Protein AF-A0A815VVC2-F1 (afdb_monomer_lite)

Foldseek 3Di:
DDDAPRFDLDDDDLVCQQVVVVVVPQDDDPPDDSVVSSVVVRVVCNVPVVSVVVSRVCRCVVCVVVVVVVVVVVVCVVPDPPPPPPPPVPVPPPDDPVVVCVVVVVVVVVVCVVCVVLVVVLVVQLVVQLVVLCVVLPPQDLAQPPSLLSLLVSLLSNLVSVVVSVLVVVQVVCVVVVPPDDPVVRVVVSVVVVVLLVVLSCLLCNVDPLVPDDPVCSVSNVVRPSNVSSVVSSCVVQVPGFHQHPPDPDDRPDGSVVVVVVVSVVD

Organism: NCBI:txid392033

Sequence (267 aa):
MFMCKGRCVYHGSAKDVVPYFAEHGYQWEPYENPADYALDVLIDVSRKPETLTRLSNIYSTTHADVLPLFYRQDSSIGSENIECERRKYKVKATCSIGTEIFYLSQRTLRNAMRNPALALSQTLVSIILGLLVGLLFYDLKKTTEPGVQNRLGAIFFIVISQIFSNLTALEPLIKERVLFIHEHTSAVALIIVILVLVVMMMFSGFLIDLPSVFVWLSWIQWISAFRYASNVLTINEFQDLTFCWPNQTNFCPMSAYIQLIRSKKTK

Radius of gyration: 35.52 Å; chains: 1; bounding box: 77×49×96 Å

Secondary structure (DSSP, 8-state):
-EEETTEEEE-S-GGGHHHHHHHTTPPPPTTS-HHHHHHHHHHHHHH-HHHHHHHHHHHHHHTTTTHHHHHHHHHHTTTS----------------HHHHHHHHHHHHHHHHHH-THHHHHHHHHHHHHHHHHHHHT-S---BHHHHHHHHHHHHHHHHHHHHHHHHTTHHHHHHHH-TTS-THHHHHHHHHHHHHHHHHHHTTSSSS-GGGS-TTTGGGGGT-HHHHHHHHHHHHHHTT-B-B-TT-SS---SBHHHHHHHHTT--

Structure (mmCIF, N/CA/C/O backbone):
data_AF-A0A815VVC2-F1
#
_entry.id   AF-A0A815VVC2-F1
#
loop_
_atom_site.group_PDB
_atom_site.id
_atom_site.type_symbol
_atom_site.label_atom_id
_atom_site.label_alt_id
_atom_site.label_comp_id
_atom_site.label_asym_id
_atom_site.label_entity_id
_atom_site.label_seq_id
_atom_site.pdbx_PDB_ins_code
_atom_site.Cartn_x
_atom_site.Cartn_y
_atom_site.Cartn_z
_atom_site.occupancy
_atom_site.B_iso_or_equiv
_atom_site.auth_seq_id
_atom_site.auth_comp_id
_atom_site.auth_asym_id
_atom_site.auth_atom_id
_atom_site.pdbx_PDB_model_num
ATOM 1 N N . MET A 1 1 ? -27.379 -5.389 35.688 1.00 86.81 1 MET A N 1
ATOM 2 C CA . MET A 1 1 ? -28.370 -4.577 34.946 1.00 86.81 1 MET A CA 1
ATOM 3 C C . MET A 1 1 ? -28.686 -5.291 33.647 1.00 86.81 1 MET A C 1
ATOM 5 O O . MET A 1 1 ? -27.752 -5.671 32.955 1.00 86.81 1 MET A O 1
ATOM 9 N N . PHE A 1 2 ? -29.966 -5.465 33.333 1.00 90.25 2 PHE A N 1
ATOM 10 C CA . PHE A 1 2 ? -30.451 -6.136 32.132 1.00 90.25 2 PHE A CA 1
ATOM 11 C C . PHE A 1 2 ? -31.289 -5.171 31.287 1.00 90.25 2 PHE A C 1
ATOM 13 O O . PHE A 1 2 ? -32.198 -4.508 31.796 1.00 90.25 2 PHE A O 1
ATOM 20 N N . MET A 1 3 ? -30.969 -5.084 29.995 1.00 89.81 3 MET A N 1
ATOM 21 C CA . MET A 1 3 ? -31.617 -4.184 29.040 1.00 89.81 3 MET A CA 1
ATOM 22 C C . MET A 1 3 ? -32.101 -4.946 27.810 1.00 89.81 3 MET A C 1
ATOM 24 O O . MET A 1 3 ? -31.446 -5.878 27.354 1.00 89.81 3 MET A O 1
ATOM 28 N N . CYS A 1 4 ? -33.216 -4.501 27.236 1.00 89.38 4 CYS A N 1
ATOM 29 C CA . CYS A 1 4 ? -33.754 -5.032 25.990 1.00 89.38 4 CYS A CA 1
ATOM 30 C C . CYS A 1 4 ? -34.290 -3.886 25.120 1.00 89.38 4 CYS A C 1
ATOM 32 O O . CYS A 1 4 ? -35.030 -3.028 25.602 1.00 89.38 4 CYS A O 1
ATOM 34 N N . LYS A 1 5 ? -33.866 -3.830 23.846 1.00 89.00 5 LYS A N 1
ATOM 35 C CA . LYS A 1 5 ? -34.205 -2.763 22.874 1.00 89.00 5 LYS A CA 1
ATOM 36 C C . LYS A 1 5 ? -34.076 -1.335 23.442 1.00 89.00 5 LYS A C 1
ATOM 38 O O . LYS A 1 5 ? -34.926 -0.480 23.213 1.00 89.00 5 LYS A O 1
ATOM 43 N N . GLY A 1 6 ? -33.016 -1.088 24.215 1.00 86.56 6 GLY A N 1
ATOM 44 C CA . GLY A 1 6 ? -32.736 0.221 24.818 1.00 86.56 6 GLY A CA 1
ATOM 45 C C . GLY A 1 6 ? -33.568 0.568 26.058 1.00 86.56 6 GLY A C 1
ATOM 46 O O . GLY A 1 6 ? -33.437 1.674 26.572 1.00 86.56 6 GLY A O 1
ATOM 47 N N . ARG A 1 7 ? -34.402 -0.348 26.568 1.00 86.88 7 ARG A N 1
ATOM 48 C CA . ARG A 1 7 ? -35.145 -0.175 27.825 1.00 86.88 7 ARG A CA 1
ATOM 49 C C . ARG A 1 7 ? -34.542 -1.033 28.931 1.00 86.88 7 ARG A C 1
ATOM 51 O O . ARG A 1 7 ? -34.171 -2.182 28.693 1.00 86.88 7 ARG A O 1
ATOM 58 N N . CYS A 1 8 ? -34.459 -0.482 30.141 1.00 87.00 8 CYS A N 1
ATOM 59 C CA . CYS A 1 8 ? -34.076 -1.241 31.328 1.00 87.00 8 CYS A CA 1
ATOM 60 C C . CYS A 1 8 ? -35.231 -2.162 31.740 1.00 87.00 8 CYS A C 1
ATOM 62 O O . CYS A 1 8 ? -36.359 -1.698 31.900 1.00 87.00 8 CYS A O 1
ATOM 64 N N . VAL A 1 9 ? -34.946 -3.456 31.881 1.00 90.44 9 VAL A N 1
ATOM 65 C CA . VAL A 1 9 ? -35.921 -4.472 32.314 1.00 90.44 9 VAL A CA 1
ATOM 66 C C . VAL A 1 9 ? -35.698 -4.845 33.780 1.00 90.44 9 VAL A C 1
ATOM 68 O O . VAL A 1 9 ? -36.657 -5.153 34.482 1.00 90.44 9 VAL A O 1
ATOM 71 N N . TYR A 1 10 ? -34.442 -4.799 34.238 1.00 89.12 10 TYR A N 1
ATOM 72 C CA . TYR A 1 10 ? -34.071 -5.039 35.629 1.00 89.12 10 TYR A CA 1
ATOM 73 C C . TYR A 1 10 ? -32.736 -4.365 35.987 1.00 89.12 10 TYR A C 1
ATOM 75 O O . TYR A 1 10 ? -31.743 -4.466 35.256 1.00 89.12 10 TYR A O 1
ATOM 83 N N . HIS A 1 11 ? -32.670 -3.734 37.155 1.00 87.19 11 HIS A N 1
ATOM 84 C CA . HIS A 1 11 ? -31.450 -3.189 37.746 1.00 87.19 11 HIS A CA 1
ATOM 85 C C . HIS A 1 11 ? -31.456 -3.435 39.266 1.00 87.19 11 HIS A C 1
ATOM 87 O O . HIS A 1 11 ? -32.408 -3.114 39.965 1.00 87.19 11 HIS A O 1
ATOM 93 N N . GLY A 1 12 ? -30.413 -4.057 39.802 1.00 84.94 12 GLY A N 1
ATOM 94 C CA . GLY A 1 12 ? -30.408 -4.443 41.209 1.00 84.94 12 GLY A CA 1
ATOM 95 C C . GLY A 1 12 ? -29.396 -5.534 41.515 1.00 84.94 12 GLY A C 1
ATOM 96 O O . GLY A 1 12 ? -28.517 -5.834 40.700 1.00 84.94 12 GLY A O 1
ATOM 97 N N . SER A 1 13 ? -29.532 -6.108 42.708 1.00 87.38 13 SER A N 1
ATOM 98 C CA . SER A 1 13 ? -28.699 -7.199 43.209 1.00 87.38 13 SER A CA 1
ATOM 99 C C . SER A 1 13 ? -28.840 -8.454 42.348 1.00 87.38 13 SER A C 1
ATOM 101 O O . SER A 1 13 ? -29.937 -8.867 41.993 1.00 87.38 13 SER A O 1
ATOM 103 N N . ALA A 1 14 ? -27.726 -9.133 42.071 1.00 87.31 14 ALA A N 1
ATOM 104 C CA . ALA A 1 14 ? -27.742 -10.372 41.293 1.00 87.31 14 ALA A CA 1
ATOM 105 C C . ALA A 1 14 ? -28.594 -11.489 41.932 1.00 87.31 14 ALA A C 1
ATOM 107 O O . ALA A 1 14 ? -29.080 -12.364 41.222 1.00 87.31 14 ALA A O 1
ATOM 108 N N . LYS A 1 15 ? -28.796 -11.453 43.257 1.00 89.50 15 LYS A N 1
ATOM 109 C CA . LYS A 1 15 ? -29.577 -12.461 43.992 1.00 89.50 15 LYS A CA 1
ATOM 110 C C . LYS A 1 15 ? -31.079 -12.379 43.709 1.00 89.50 15 LYS A C 1
ATOM 112 O O . LYS A 1 15 ? -31.752 -13.402 43.746 1.00 89.50 15 LYS A O 1
ATOM 117 N N . ASP A 1 16 ? -31.578 -11.188 43.382 1.00 90.62 16 ASP A N 1
ATOM 118 C CA . ASP A 1 16 ? -33.018 -10.936 43.251 1.00 90.62 16 ASP A CA 1
ATOM 119 C C . ASP A 1 16 ? -33.502 -11.057 41.797 1.00 90.62 16 ASP A C 1
ATOM 121 O O . ASP A 1 16 ? -34.694 -10.950 41.527 1.00 90.62 16 ASP A O 1
ATOM 125 N N . VAL A 1 17 ? -32.592 -11.332 40.855 1.00 90.94 17 VAL A N 1
ATOM 126 C CA . VAL A 1 17 ? -32.889 -11.485 39.421 1.00 90.94 17 VAL A CA 1
ATOM 127 C C . VAL A 1 17 ? -33.862 -12.639 39.169 1.00 90.94 17 VAL A C 1
ATOM 129 O O . VAL A 1 17 ? -34.874 -12.462 38.494 1.00 90.94 17 VAL A O 1
ATOM 132 N N . VAL A 1 18 ? -33.561 -13.821 39.714 1.00 92.00 18 VAL A N 1
ATOM 133 C CA . VAL A 1 18 ? -34.379 -15.027 39.519 1.00 92.00 18 VAL A CA 1
ATOM 134 C C . VAL A 1 18 ? -35.765 -14.871 40.161 1.00 92.00 18 VAL A C 1
ATOM 136 O O . VAL A 1 18 ? -36.749 -15.057 39.444 1.00 92.00 18 VAL A O 1
ATOM 139 N N . PRO A 1 19 ? -35.885 -14.457 41.444 1.00 92.56 19 PRO A N 1
ATOM 140 C CA . PRO A 1 19 ? -37.182 -14.167 42.058 1.00 92.56 19 PRO A CA 1
ATOM 141 C C . PRO A 1 19 ? -38.011 -13.141 41.280 1.00 92.56 19 PRO A C 1
ATOM 143 O O . PRO A 1 19 ? -39.207 -13.341 41.089 1.00 92.56 19 PRO A O 1
ATOM 146 N N . TYR A 1 20 ? -37.378 -12.074 40.786 1.00 91.69 20 TYR A N 1
ATOM 147 C CA . TYR A 1 20 ? -38.061 -11.024 40.035 1.00 91.69 20 TYR A CA 1
ATOM 148 C C . TYR A 1 20 ? -38.701 -11.556 38.748 1.00 91.69 20 TYR A C 1
ATOM 150 O O . TYR A 1 20 ? -39.878 -11.307 38.490 1.00 91.69 20 TYR A O 1
ATOM 158 N N . PHE A 1 21 ? -37.961 -12.315 37.936 1.00 92.12 21 PHE A N 1
ATOM 159 C CA . PHE A 1 21 ? -38.527 -12.887 36.712 1.00 92.12 21 PHE A CA 1
ATOM 160 C C . PHE A 1 21 ? -39.552 -13.991 37.007 1.00 92.12 21 PHE A C 1
ATOM 162 O O . PHE A 1 21 ? -40.549 -14.090 36.289 1.00 92.12 21 PHE A O 1
ATOM 169 N N . ALA A 1 22 ? -39.370 -14.744 38.097 1.00 90.75 22 ALA A N 1
ATOM 170 C CA . ALA A 1 22 ? -40.348 -15.724 38.565 1.00 90.75 22 ALA A CA 1
ATOM 171 C C . ALA A 1 22 ? -41.703 -15.092 38.922 1.00 90.75 22 ALA A C 1
ATOM 173 O O . ALA A 1 22 ? -42.747 -15.591 38.502 1.00 90.75 22 ALA A O 1
ATOM 174 N N . GLU A 1 23 ? -41.698 -13.946 39.606 1.00 90.31 23 GLU A N 1
ATOM 175 C CA . GLU A 1 23 ? -42.913 -13.183 39.929 1.00 90.31 23 GLU A CA 1
ATOM 176 C C . GLU A 1 23 ? -43.654 -12.691 38.672 1.00 90.31 23 GLU A C 1
ATOM 178 O O . GLU A 1 23 ? -44.882 -12.612 38.644 1.00 90.31 23 GLU A O 1
ATOM 183 N N . HIS A 1 24 ? -42.916 -12.417 37.595 1.00 89.88 24 HIS A N 1
ATOM 184 C CA . HIS A 1 24 ? -43.468 -11.920 36.335 1.00 89.88 24 HIS A CA 1
ATOM 185 C C . HIS A 1 24 ? -43.824 -13.032 35.333 1.00 89.88 24 HIS A C 1
ATOM 187 O O .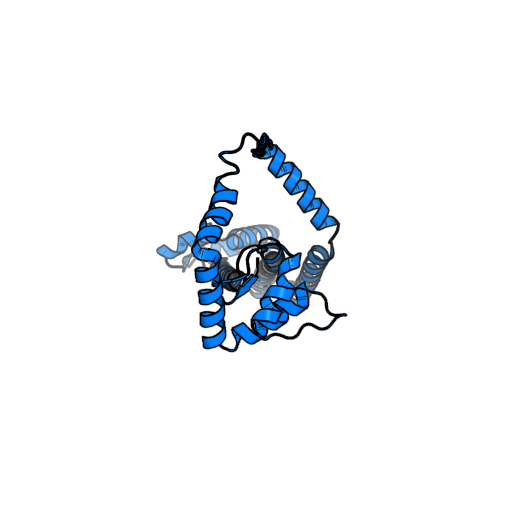 HIS A 1 24 ? -44.119 -12.735 34.171 1.00 89.88 24 HIS A O 1
ATOM 193 N N . GLY A 1 25 ? -43.859 -14.291 35.786 1.00 88.69 25 GLY A N 1
ATOM 194 C CA . GLY A 1 25 ? -44.400 -15.425 35.033 1.00 88.69 25 GLY A CA 1
ATOM 195 C C . GLY A 1 25 ? -43.380 -16.236 34.233 1.00 88.69 25 GLY A C 1
ATOM 196 O O . GLY A 1 25 ? -43.790 -16.996 33.357 1.00 88.69 25 GLY A O 1
ATOM 197 N N . TYR A 1 26 ? -42.084 -16.095 34.516 1.00 90.75 26 TYR A N 1
ATOM 198 C CA . TYR A 1 26 ? -41.029 -16.900 33.894 1.00 90.75 26 TYR A CA 1
ATOM 199 C C . TYR A 1 26 ? -40.575 -18.010 34.846 1.00 90.75 26 TYR A C 1
ATOM 201 O O . TYR A 1 26 ? -40.353 -17.770 36.027 1.00 90.75 26 TYR A O 1
ATOM 209 N N . GLN A 1 27 ? -40.488 -19.247 34.364 1.00 89.38 27 GLN A N 1
ATOM 210 C CA . GLN A 1 27 ? -40.106 -20.384 35.204 1.00 89.38 27 GLN A CA 1
ATOM 211 C C . GLN A 1 27 ? -38.595 -20.579 35.169 1.00 89.38 27 GLN A C 1
ATOM 213 O O . GLN A 1 27 ? -38.023 -20.642 34.089 1.00 89.38 27 GLN A O 1
ATOM 218 N N . TRP A 1 28 ? -37.980 -20.699 36.346 1.00 88.62 28 TRP A N 1
ATOM 219 C CA . TRP A 1 28 ? -36.551 -20.966 36.486 1.00 88.62 28 TRP A CA 1
ATOM 220 C C . TRP A 1 28 ? -36.298 -22.436 36.820 1.00 88.62 28 TRP A C 1
ATOM 222 O O . TRP A 1 28 ? -36.947 -22.993 37.713 1.00 88.62 28 TRP A O 1
ATOM 232 N N . GLU A 1 29 ? -35.329 -23.047 36.141 1.00 89.06 29 GLU A N 1
ATOM 233 C CA . GLU A 1 29 ? -34.909 -24.419 36.409 1.00 89.06 29 GLU A CA 1
ATOM 234 C C . GLU A 1 29 ? -33.748 -24.478 37.427 1.00 89.06 29 GLU A C 1
ATOM 236 O O . GLU A 1 29 ? -32.774 -23.736 37.294 1.00 89.06 29 GLU A O 1
ATOM 241 N N . PRO A 1 30 ? -33.765 -25.395 38.421 1.00 84.44 30 PRO A N 1
ATOM 242 C CA . PRO A 1 30 ? -32.783 -25.411 39.518 1.00 84.44 30 PRO A CA 1
ATOM 243 C C . PRO A 1 30 ? -31.309 -25.577 39.114 1.00 84.44 30 PRO A C 1
ATOM 245 O O . PRO A 1 30 ? -30.421 -25.291 39.918 1.00 84.44 30 PRO A O 1
ATOM 248 N N . TYR A 1 31 ? -31.041 -26.078 37.905 1.00 89.19 31 TYR A N 1
ATOM 249 C CA . TYR A 1 31 ? -29.693 -26.351 37.392 1.00 89.19 31 TYR A CA 1
ATOM 250 C C . TYR A 1 31 ? -29.254 -25.372 36.295 1.00 89.19 31 TYR A C 1
ATOM 252 O O . TYR A 1 31 ? -28.167 -25.521 35.737 1.00 89.19 31 TYR A O 1
ATOM 260 N N . GLU A 1 32 ? -30.081 -24.375 35.987 1.00 91.81 32 GLU A N 1
ATOM 261 C CA . GLU A 1 32 ? -29.797 -23.369 34.974 1.00 91.81 32 GLU A CA 1
ATOM 262 C C . GLU A 1 32 ? -28.996 -22.202 35.564 1.00 91.81 32 GLU A C 1
ATOM 264 O O . GLU A 1 32 ? -29.213 -21.768 36.701 1.00 91.81 32 GLU A O 1
ATOM 269 N N . ASN A 1 33 ? -28.060 -21.663 34.783 1.00 92.81 33 ASN A N 1
ATOM 270 C CA . ASN A 1 33 ? -27.298 -20.485 35.176 1.00 92.81 33 ASN A CA 1
ATOM 271 C C . ASN A 1 33 ? -28.226 -19.249 35.245 1.00 92.81 33 ASN A C 1
ATOM 273 O O . ASN A 1 33 ? -28.791 -18.875 34.219 1.00 92.81 33 ASN A O 1
ATOM 277 N N . PRO A 1 34 ? -28.324 -18.540 36.390 1.00 90.94 34 PRO A N 1
ATOM 278 C CA . PRO A 1 34 ? -29.197 -17.371 36.551 1.00 90.94 34 PRO A CA 1
ATOM 279 C C . PRO A 1 34 ? -29.004 -16.260 35.511 1.00 90.94 34 PRO A C 1
ATOM 281 O O . PRO A 1 34 ? -29.946 -15.535 35.195 1.00 90.94 34 PRO A O 1
ATOM 284 N N . ALA A 1 35 ? -27.776 -16.087 35.010 1.00 90.50 35 ALA A N 1
ATOM 285 C CA . ALA A 1 35 ? -27.484 -15.083 33.990 1.00 90.50 35 ALA A CA 1
ATOM 286 C C . ALA A 1 35 ? -27.986 -15.502 32.602 1.00 90.50 35 ALA A C 1
ATOM 288 O O . ALA A 1 35 ? -28.419 -14.639 31.842 1.00 90.50 35 ALA A O 1
ATOM 289 N N . ASP A 1 36 ? -27.931 -16.799 32.300 1.00 92.81 36 ASP A N 1
ATOM 290 C CA . ASP A 1 36 ? -28.387 -17.373 31.031 1.00 92.81 36 ASP A CA 1
ATOM 291 C C . ASP A 1 36 ? -29.919 -17.386 30.989 1.00 92.81 36 ASP A C 1
ATOM 293 O O . ASP A 1 36 ? -30.509 -16.791 30.094 1.00 92.81 36 ASP A O 1
ATOM 297 N N . TYR A 1 37 ? -30.548 -17.843 32.078 1.00 93.38 37 TYR A N 1
ATOM 298 C CA . TYR A 1 37 ? -31.988 -17.725 32.316 1.00 93.38 37 TYR A CA 1
ATOM 299 C C . TYR A 1 37 ? -32.506 -16.296 32.075 1.00 93.38 37 TYR A C 1
ATOM 301 O O . TYR A 1 37 ? -33.473 -16.065 31.348 1.00 93.38 37 TYR A O 1
ATOM 309 N N . ALA A 1 38 ? -31.837 -15.291 32.654 1.00 92.25 38 ALA A N 1
ATOM 310 C CA . ALA A 1 38 ? -32.220 -13.896 32.459 1.00 92.25 38 ALA A CA 1
ATOM 311 C C . ALA A 1 38 ? -32.057 -13.435 30.998 1.00 92.25 38 ALA A C 1
ATOM 313 O O . ALA A 1 38 ? -32.855 -12.625 30.527 1.00 92.25 38 ALA A O 1
ATOM 314 N N . LEU A 1 39 ? -31.045 -13.923 30.273 1.00 92.25 39 LEU A N 1
ATOM 315 C CA . LEU A 1 39 ? -30.857 -13.624 28.851 1.00 92.25 39 LEU A CA 1
ATOM 316 C C . LEU A 1 39 ? -31.932 -14.283 27.984 1.00 92.25 39 LEU A C 1
ATOM 318 O O . LEU A 1 39 ? -32.465 -13.610 27.101 1.00 92.25 39 LEU A O 1
ATOM 322 N N . ASP A 1 40 ? -32.314 -15.521 28.276 1.00 91.88 40 ASP A N 1
ATOM 323 C CA . ASP A 1 40 ? -33.380 -16.234 27.570 1.00 91.88 40 ASP A CA 1
ATOM 324 C C . ASP A 1 40 ? -34.733 -15.541 27.744 1.00 91.88 40 ASP A C 1
ATOM 326 O O . ASP A 1 40 ? 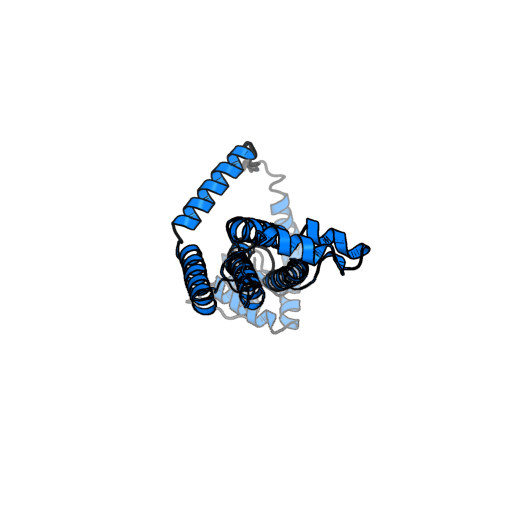-35.430 -15.260 26.761 1.00 91.88 40 ASP A O 1
ATOM 330 N N . VAL A 1 41 ? -35.044 -15.102 28.968 1.00 91.81 41 VAL A N 1
ATOM 331 C CA . VAL A 1 41 ? -36.212 -14.250 29.228 1.00 91.81 41 VAL A CA 1
ATOM 332 C C . VAL A 1 41 ? -36.148 -12.962 28.397 1.00 91.81 41 VAL A C 1
ATOM 334 O O . VAL A 1 41 ? -37.144 -12.561 27.793 1.00 91.81 41 VAL A O 1
ATOM 337 N N . LEU A 1 42 ? -34.991 -12.297 28.304 1.00 92.25 42 LEU A N 1
ATOM 338 C CA . LEU A 1 42 ? -34.853 -11.064 27.514 1.00 92.25 42 LEU A CA 1
ATOM 339 C C . LEU A 1 42 ? -34.990 -11.302 26.007 1.00 92.25 42 LEU A C 1
ATOM 341 O O . LEU A 1 42 ? -35.510 -10.423 25.311 1.00 92.25 42 LEU A O 1
ATOM 345 N N . ILE A 1 43 ? -34.550 -12.454 25.498 1.00 91.25 43 ILE A N 1
ATOM 346 C CA . ILE A 1 43 ? -34.725 -12.859 24.099 1.00 91.25 43 ILE A CA 1
ATOM 347 C C . ILE A 1 43 ? -36.216 -13.039 23.796 1.00 91.25 43 ILE A C 1
ATOM 349 O O . ILE A 1 43 ? -36.714 -12.483 22.809 1.00 91.25 43 ILE A O 1
ATOM 353 N N . ASP A 1 44 ? -36.950 -13.726 24.669 1.00 89.75 44 ASP A N 1
ATOM 354 C CA . ASP A 1 44 ? -38.392 -13.928 24.522 1.00 89.75 44 ASP A CA 1
ATOM 355 C C . ASP A 1 44 ? -39.184 -12.620 24.638 1.00 89.75 44 ASP A C 1
ATOM 357 O O . ASP A 1 44 ? -40.065 -12.334 23.818 1.00 89.75 44 ASP A O 1
ATOM 361 N N . VAL A 1 45 ? -38.814 -11.764 25.592 1.00 89.62 45 VAL A N 1
ATOM 362 C CA . VAL A 1 45 ? -39.386 -10.422 25.761 1.00 89.62 45 VAL A CA 1
ATOM 363 C C . VAL A 1 45 ? -39.069 -9.526 24.557 1.00 89.62 45 VAL A C 1
ATOM 365 O O . VAL A 1 45 ? -39.915 -8.739 24.132 1.00 89.62 45 VAL A O 1
ATOM 368 N N . SER A 1 46 ? -37.890 -9.660 23.941 1.00 90.62 46 SER A N 1
ATOM 369 C CA . SER A 1 46 ? -37.511 -8.894 22.743 1.00 90.62 46 SER A CA 1
ATOM 370 C C . SER A 1 46 ? -38.426 -9.189 21.551 1.00 90.62 46 SER A C 1
ATOM 372 O O . SER A 1 46 ? -38.737 -8.282 20.764 1.00 90.62 46 SER A O 1
ATOM 374 N N . ARG A 1 47 ? -38.900 -10.436 21.423 1.00 90.88 47 ARG A N 1
ATOM 375 C CA . ARG A 1 47 ? -39.823 -10.866 20.360 1.00 90.88 47 ARG A CA 1
ATOM 376 C C . ARG A 1 47 ? -41.237 -10.298 20.540 1.00 90.88 47 ARG A C 1
ATOM 378 O O . ARG A 1 47 ? -41.927 -10.100 19.544 1.00 90.88 47 ARG A O 1
ATOM 385 N N . LYS A 1 48 ? -41.654 -9.990 21.776 1.00 91.06 48 LYS A N 1
ATOM 386 C CA . LYS A 1 48 ? -43.010 -9.522 22.124 1.00 91.06 48 LYS A CA 1
ATOM 387 C C . LYS A 1 48 ? -42.990 -8.070 22.650 1.00 91.06 48 LYS A C 1
ATOM 389 O O . LYS A 1 48 ? -42.788 -7.850 23.846 1.00 91.06 48 LYS A O 1
ATOM 394 N N . PRO A 1 49 ? -43.233 -7.050 21.798 1.00 87.19 49 PRO A N 1
ATOM 395 C CA . PRO A 1 49 ? -43.074 -5.639 22.179 1.00 87.19 49 PRO A CA 1
ATOM 396 C C . PRO A 1 49 ? -44.041 -5.172 23.282 1.00 87.19 49 PRO A C 1
ATOM 398 O O . PRO A 1 49 ? -43.703 -4.278 24.065 1.00 87.19 49 PRO A O 1
ATOM 401 N N . GLU A 1 50 ? -45.221 -5.787 23.379 1.00 89.38 50 GLU A N 1
ATOM 402 C CA . GLU A 1 50 ? -46.202 -5.515 24.436 1.00 89.38 50 GLU A CA 1
ATOM 403 C C . GLU A 1 50 ? -45.681 -5.957 25.808 1.00 89.38 50 GLU A C 1
ATOM 405 O O . GLU A 1 50 ? -45.715 -5.188 26.770 1.00 89.38 50 GLU A O 1
ATOM 410 N N . THR A 1 51 ? -45.112 -7.163 25.883 1.00 88.44 51 THR A N 1
ATOM 411 C CA . THR A 1 51 ? -44.515 -7.723 27.101 1.00 88.44 51 THR A CA 1
ATOM 412 C C . THR A 1 51 ? -43.308 -6.906 27.552 1.00 88.44 51 THR A C 1
ATOM 414 O O . THR A 1 51 ? -43.194 -6.602 28.737 1.00 88.44 51 THR A O 1
ATOM 417 N N . LEU A 1 52 ? -42.455 -6.477 26.612 1.00 89.00 52 LEU A N 1
ATOM 418 C CA . LEU A 1 52 ? -41.326 -5.589 26.902 1.00 89.00 52 LEU A CA 1
ATOM 419 C C . LEU A 1 52 ? -41.789 -4.263 27.503 1.00 89.00 52 LEU A C 1
ATOM 421 O O . LEU A 1 52 ? -41.231 -3.816 28.499 1.00 89.00 52 LEU A O 1
ATOM 425 N N . THR A 1 53 ? -42.809 -3.641 26.908 1.00 88.19 53 THR A N 1
ATOM 426 C CA . THR A 1 53 ? -43.343 -2.364 27.397 1.00 88.19 53 THR A CA 1
ATOM 427 C C . THR A 1 53 ? -43.979 -2.523 28.772 1.00 88.19 53 THR A C 1
ATOM 429 O O . THR A 1 53 ? -43.767 -1.684 29.642 1.00 88.19 53 THR A O 1
ATOM 432 N N . ARG A 1 54 ? -44.699 -3.626 29.004 1.00 88.75 54 ARG A N 1
ATOM 433 C CA . ARG A 1 54 ? -45.280 -3.944 30.308 1.00 88.75 54 ARG A CA 1
ATOM 434 C C . ARG A 1 54 ? -44.201 -4.130 31.377 1.00 88.75 54 ARG A C 1
ATOM 436 O O . ARG A 1 54 ? -44.276 -3.464 32.400 1.00 88.75 54 ARG A O 1
ATOM 443 N N . LEU A 1 55 ? -43.196 -4.974 31.136 1.00 88.94 55 LEU A N 1
ATOM 444 C CA . LEU A 1 55 ? -42.100 -5.226 32.082 1.00 88.94 55 LEU A CA 1
ATOM 445 C C . LEU A 1 55 ? -41.267 -3.972 32.351 1.00 88.94 55 LEU A C 1
ATOM 447 O O . LEU A 1 55 ? -40.986 -3.674 33.507 1.00 88.94 55 LEU A O 1
ATOM 451 N N . SER A 1 56 ? -40.910 -3.212 31.308 1.00 87.25 56 SER A N 1
ATOM 452 C CA . SER A 1 56 ? -40.152 -1.970 31.488 1.00 87.25 56 SER A CA 1
ATOM 453 C C . SER A 1 56 ? -40.940 -0.945 32.295 1.00 87.25 56 SER A C 1
ATOM 455 O O . SER A 1 56 ? -40.370 -0.274 33.150 1.00 87.25 56 SER A O 1
ATOM 457 N N . ASN A 1 57 ? -42.251 -0.838 32.046 1.00 87.88 57 ASN A N 1
ATOM 458 C CA . ASN A 1 57 ? -43.107 0.095 32.766 1.00 87.88 57 ASN A CA 1
ATOM 459 C C . ASN A 1 57 ? -43.277 -0.331 34.219 1.00 87.88 57 ASN A C 1
ATOM 461 O O . ASN A 1 57 ? -43.016 0.497 35.082 1.00 87.88 57 ASN A O 1
ATOM 465 N N . ILE A 1 58 ? -43.613 -1.603 34.480 1.00 87.38 58 ILE A N 1
ATOM 466 C CA . ILE A 1 58 ? -43.709 -2.152 35.840 1.00 87.38 58 ILE A CA 1
ATOM 467 C C . ILE A 1 58 ? -42.418 -1.848 36.586 1.00 87.38 58 ILE A C 1
ATOM 469 O O . ILE A 1 58 ? -42.455 -1.144 37.587 1.00 87.38 58 ILE A O 1
ATOM 473 N N . TYR A 1 59 ? -41.272 -2.254 36.038 1.00 86.19 59 TYR A N 1
ATOM 474 C CA . TYR A 1 59 ? -39.984 -2.013 36.669 1.00 86.19 59 TYR A CA 1
ATOM 475 C C . TYR A 1 59 ? -39.749 -0.524 36.965 1.00 86.19 59 TYR A C 1
ATOM 477 O O . TYR A 1 59 ? -39.395 -0.173 38.091 1.00 86.19 59 TYR A O 1
ATOM 485 N N . SER A 1 60 ? -40.014 0.351 35.987 1.00 83.38 60 SER A N 1
ATOM 486 C CA . SER A 1 60 ? -39.856 1.801 36.139 1.00 83.38 60 SER A CA 1
ATOM 487 C C . SER A 1 60 ? -40.794 2.421 37.173 1.00 83.38 60 SER A C 1
ATOM 489 O O . SER A 1 60 ? -40.396 3.367 37.840 1.00 83.38 60 SER A O 1
ATOM 491 N N . THR A 1 61 ? -42.009 1.888 37.333 1.00 83.62 61 THR A N 1
ATOM 492 C CA . THR A 1 61 ? -42.991 2.373 38.308 1.00 83.62 61 THR A CA 1
ATOM 493 C C . THR A 1 61 ? -42.713 1.848 39.709 1.00 83.62 61 THR A C 1
ATOM 495 O O . THR A 1 61 ? -42.713 2.628 40.654 1.00 83.62 61 THR A O 1
ATOM 498 N N . THR A 1 62 ? -42.414 0.554 39.857 1.00 81.62 62 THR A N 1
ATOM 499 C CA . THR A 1 62 ? -42.142 -0.065 41.162 1.00 81.62 62 THR A CA 1
ATOM 500 C C . THR A 1 62 ? -40.845 0.467 41.761 1.00 81.62 62 THR A C 1
ATOM 502 O O . THR A 1 62 ? -40.718 0.577 42.974 1.00 81.62 62 THR A O 1
ATOM 505 N N . HIS A 1 63 ? -39.890 0.835 40.906 1.00 79.50 63 HIS A N 1
ATOM 506 C CA . HIS A 1 63 ? -38.599 1.370 41.318 1.00 79.50 63 HIS A CA 1
ATOM 507 C C . HIS A 1 63 ? -38.461 2.860 40.991 1.00 79.50 63 HIS A C 1
ATOM 509 O O . HIS A 1 63 ? -37.335 3.347 40.930 1.00 79.50 63 HIS A O 1
ATOM 515 N N . ALA A 1 64 ? -39.564 3.596 40.796 1.00 70.75 64 ALA A N 1
ATOM 516 C CA . ALA A 1 64 ? -39.542 5.015 40.422 1.00 70.75 64 ALA A CA 1
ATOM 517 C C . ALA A 1 64 ? -38.743 5.884 41.409 1.00 70.75 64 ALA A C 1
ATOM 519 O O . ALA A 1 64 ? -38.059 6.813 40.986 1.00 70.75 64 ALA A O 1
ATOM 520 N N . ASP A 1 65 ? -38.764 5.533 42.697 1.00 66.75 65 ASP A N 1
ATOM 521 C CA . ASP A 1 65 ? -38.030 6.238 43.756 1.00 66.75 65 ASP A CA 1
ATOM 522 C C . ASP A 1 65 ? -36.569 5.772 43.886 1.00 66.75 65 ASP A C 1
ATOM 524 O O . ASP A 1 65 ? -35.697 6.525 44.321 1.00 66.75 65 ASP A O 1
ATOM 528 N N . VAL A 1 66 ? -36.274 4.535 43.469 1.00 66.56 66 VAL A N 1
ATOM 529 C CA . VAL A 1 66 ? -34.960 3.887 43.634 1.00 66.56 66 VAL A CA 1
ATOM 530 C C . VAL A 1 66 ? -34.080 4.041 42.389 1.00 66.56 66 VAL A C 1
ATOM 532 O O . VAL A 1 66 ? -32.865 4.156 42.495 1.00 66.56 66 VAL A O 1
ATOM 535 N N . LEU A 1 67 ? -34.676 4.113 41.197 1.00 67.81 67 LEU A N 1
ATOM 536 C CA . LEU A 1 67 ? -34.004 4.368 39.917 1.00 67.81 67 LEU A CA 1
ATOM 537 C C . LEU A 1 67 ? -33.183 5.671 39.928 1.00 67.81 67 LEU A C 1
ATOM 539 O O . LEU A 1 67 ? -32.012 5.627 39.538 1.00 67.81 67 LEU A O 1
ATOM 543 N N . PRO A 1 68 ? -33.720 6.808 40.421 1.00 64.19 68 PRO A N 1
ATOM 544 C CA . PRO A 1 68 ? -32.943 8.017 40.627 1.00 64.19 68 PRO A CA 1
ATOM 545 C C . PRO A 1 68 ? -31.851 7.816 41.664 1.00 64.19 68 PRO A C 1
ATOM 547 O O . PRO A 1 68 ? -30.804 8.412 41.494 1.00 64.19 68 PRO A O 1
ATOM 550 N N . LEU A 1 69 ? -32.049 6.997 42.705 1.00 61.72 69 LEU A N 1
ATOM 551 C CA . LEU A 1 69 ? -31.020 6.716 43.710 1.00 61.72 69 LEU A CA 1
ATOM 552 C C . LEU A 1 69 ? -29.867 5.885 43.146 1.00 61.72 69 LEU A C 1
ATOM 554 O O . LEU A 1 69 ? -28.735 6.210 43.457 1.00 61.72 69 LEU A O 1
ATOM 558 N N . PHE A 1 70 ? -30.099 4.906 42.267 1.00 63.53 70 PHE A N 1
ATOM 559 C CA . PHE A 1 70 ? -29.019 4.163 41.597 1.00 63.53 70 PHE A CA 1
ATOM 560 C C . PHE A 1 70 ? -28.233 5.044 40.617 1.00 63.53 70 PHE A C 1
ATOM 562 O O . PHE A 1 70 ? -27.003 5.037 40.619 1.00 63.53 70 PHE A O 1
ATOM 569 N N . TYR A 1 71 ? -28.931 5.882 39.841 1.00 56.38 71 TYR A N 1
ATOM 570 C CA . TYR A 1 71 ? -28.290 6.899 38.996 1.00 56.38 71 TYR A CA 1
ATOM 571 C C . TYR A 1 71 ? -27.562 7.960 39.832 1.00 56.38 71 TYR A C 1
ATOM 573 O O . TYR A 1 71 ? -26.484 8.441 39.465 1.00 56.38 71 TYR A O 1
ATOM 581 N N . ARG A 1 72 ? -28.150 8.319 40.981 1.00 49.75 72 ARG A N 1
ATOM 582 C CA . ARG A 1 72 ? -27.571 9.236 41.955 1.00 49.75 72 ARG A CA 1
ATOM 583 C C . ARG A 1 72 ? -26.406 8.595 42.670 1.00 49.75 72 ARG A C 1
ATOM 585 O O . ARG A 1 72 ? -25.503 9.343 42.955 1.00 49.75 72 ARG A O 1
ATOM 592 N N . GLN A 1 73 ? -26.346 7.279 42.863 1.00 50.28 73 GLN A N 1
ATOM 593 C CA . GLN A 1 73 ? -25.234 6.585 43.512 1.00 50.28 73 GLN A CA 1
ATOM 594 C C . GLN A 1 73 ? -23.978 6.604 42.644 1.00 50.28 73 GLN A C 1
ATOM 596 O O . GLN A 1 73 ? -22.905 6.917 43.151 1.00 50.28 73 GLN A O 1
ATOM 601 N N . ASP A 1 74 ? -24.109 6.474 41.323 1.00 47.47 74 ASP A N 1
ATOM 602 C CA . ASP A 1 74 ? -22.997 6.748 40.399 1.00 47.47 74 ASP A CA 1
ATOM 603 C C . ASP A 1 74 ? -22.575 8.231 40.389 1.00 47.47 74 ASP A C 1
ATOM 605 O O . ASP A 1 74 ? -21.398 8.550 40.176 1.00 47.47 74 ASP A O 1
ATOM 609 N N . SER A 1 75 ? -23.503 9.150 40.689 1.00 45.31 75 SER A N 1
ATOM 610 C CA . SER A 1 75 ? -23.213 10.583 40.865 1.00 45.31 75 SER A CA 1
ATOM 611 C C . SER A 1 75 ? -22.916 11.016 42.320 1.00 45.31 75 SER A C 1
ATOM 613 O O . SER A 1 75 ? -22.427 12.123 42.534 1.00 45.31 75 SER A O 1
ATOM 615 N N . SER A 1 76 ? -23.088 10.128 43.305 1.00 40.28 76 SER A N 1
ATOM 616 C CA . SER A 1 76 ? -22.896 10.309 44.752 1.00 40.28 76 SER A CA 1
ATOM 617 C C . SER A 1 76 ? -21.793 9.405 45.315 1.00 40.28 76 SER A C 1
ATOM 619 O O . SER A 1 76 ? -21.450 9.532 46.483 1.00 40.28 76 SER A O 1
ATOM 621 N N . ILE A 1 77 ? -21.031 8.737 44.436 1.00 45.59 77 ILE A N 1
ATOM 622 C CA . ILE A 1 77 ? -19.553 8.699 44.534 1.00 45.59 77 ILE A CA 1
ATOM 623 C C . ILE A 1 77 ? -18.955 10.130 44.348 1.00 45.59 77 ILE A C 1
ATOM 625 O O . ILE A 1 77 ? -17.784 10.316 44.015 1.00 45.59 77 ILE A O 1
ATOM 629 N N . GLY A 1 78 ? -19.778 11.174 44.479 1.00 44.88 78 GLY A N 1
ATOM 630 C CA . GLY A 1 78 ? -19.411 12.556 44.750 1.00 44.88 78 GLY A CA 1
ATOM 631 C C . GLY A 1 78 ? -19.810 13.081 46.141 1.00 44.88 78 GLY A C 1
ATOM 632 O O . GLY A 1 78 ? -19.572 14.263 46.369 1.00 44.88 78 GLY A O 1
ATOM 633 N N . SER A 1 79 ? -20.427 12.305 47.054 1.00 43.34 79 SER A N 1
ATOM 634 C CA . SER A 1 79 ? -20.948 12.899 48.309 1.00 43.34 79 SER A CA 1
ATOM 635 C C . SER A 1 79 ? -20.997 12.029 49.575 1.00 43.34 79 SER A C 1
ATOM 637 O O . SER A 1 79 ? -21.595 12.461 50.556 1.00 43.34 79 SER A O 1
ATOM 639 N N . GLU A 1 80 ? -20.351 10.866 49.620 1.00 40.25 80 GLU A N 1
ATOM 640 C CA . GLU A 1 80 ? -19.889 10.298 50.895 1.00 40.25 80 GLU A CA 1
ATOM 641 C C . GLU A 1 80 ? -18.363 10.329 50.903 1.00 40.25 80 GLU A C 1
ATOM 643 O O . GLU A 1 80 ? -17.735 9.984 49.902 1.00 40.25 80 GLU A O 1
ATOM 648 N N . ASN A 1 81 ? -17.766 10.730 52.030 1.00 40.41 81 ASN A N 1
ATOM 649 C CA . ASN A 1 81 ? -16.321 10.691 52.292 1.00 40.41 81 ASN A CA 1
ATOM 650 C C . ASN A 1 81 ? -15.792 9.243 52.385 1.00 40.41 81 ASN A C 1
ATOM 652 O O . ASN A 1 81 ? -14.981 8.918 53.247 1.00 40.41 81 ASN A O 1
ATOM 656 N N . ILE A 1 82 ? -16.239 8.345 51.509 1.00 46.19 82 ILE A N 1
ATOM 657 C CA . ILE A 1 82 ? -15.396 7.237 51.103 1.00 46.19 82 ILE A CA 1
ATOM 658 C C . ILE A 1 82 ? -14.354 7.904 50.219 1.00 46.19 82 ILE A C 1
ATOM 660 O O . ILE A 1 82 ? -14.599 8.189 49.045 1.00 46.19 82 ILE A O 1
ATOM 664 N N . GLU A 1 83 ? -13.186 8.168 50.796 1.00 37.44 83 GLU A N 1
ATOM 665 C CA . GLU A 1 83 ? -11.954 8.447 50.066 1.00 37.44 83 GLU A CA 1
ATOM 666 C C . GLU A 1 83 ? -11.547 7.169 49.315 1.00 37.44 83 GLU A C 1
ATOM 668 O O . GLU A 1 83 ? -10.491 6.577 49.498 1.00 37.44 83 GLU A O 1
ATOM 673 N N . CYS A 1 84 ? -12.437 6.690 48.447 1.00 41.38 84 CYS A N 1
ATOM 674 C CA . CYS A 1 84 ? -12.040 5.915 47.311 1.00 41.38 84 CYS A CA 1
ATOM 675 C C . CYS A 1 84 ? -11.284 6.947 46.495 1.00 41.38 84 CYS A C 1
ATOM 677 O O . CYS A 1 84 ? -11.895 7.771 45.809 1.00 41.38 84 CYS A O 1
ATOM 679 N N . GLU A 1 85 ? -9.961 6.969 46.664 1.00 42.12 85 GLU A N 1
ATOM 680 C CA . GLU A 1 85 ? -9.047 7.614 45.746 1.00 42.12 85 GLU A CA 1
ATOM 681 C C . GLU A 1 85 ? -9.362 7.043 44.353 1.00 42.12 85 GLU A C 1
ATOM 683 O O . GLU A 1 85 ? -8.664 6.184 43.815 1.00 42.12 85 GLU A O 1
ATOM 688 N N . ARG A 1 86 ? -10.398 7.576 43.694 1.00 44.44 86 ARG A N 1
ATOM 689 C CA . ARG A 1 86 ? -10.439 7.698 42.251 1.00 44.44 86 ARG A CA 1
ATOM 690 C C . ARG A 1 86 ? -9.341 8.698 41.945 1.00 44.44 86 ARG A C 1
ATOM 692 O O . ARG A 1 86 ? -9.597 9.828 41.531 1.00 44.44 86 ARG A O 1
ATOM 699 N N . ARG A 1 87 ? -8.088 8.250 42.106 1.00 44.44 87 ARG A N 1
ATOM 700 C CA . ARG A 1 87 ? -7.000 8.661 41.242 1.00 44.44 87 ARG A CA 1
ATOM 701 C C . ARG A 1 87 ? -7.553 8.394 39.859 1.00 44.44 87 ARG A C 1
ATOM 703 O O . ARG A 1 87 ? -7.455 7.294 39.324 1.00 44.44 87 ARG A O 1
ATOM 710 N N . LYS A 1 88 ? -8.175 9.421 39.276 1.00 41.72 88 LYS A N 1
ATOM 711 C CA . LYS A 1 88 ? -8.143 9.613 37.842 1.00 41.72 88 LYS A CA 1
ATOM 712 C C . LYS A 1 88 ? -6.656 9.603 37.565 1.00 41.72 88 LYS A C 1
ATOM 714 O O . LYS A 1 88 ? -5.988 10.617 37.757 1.00 41.72 88 LYS A O 1
ATOM 719 N N . TYR A 1 89 ? -6.128 8.421 37.256 1.00 50.06 89 TYR A N 1
ATOM 720 C CA . TYR A 1 89 ? -4.801 8.261 36.719 1.00 50.06 89 TYR A CA 1
ATOM 721 C C . TYR A 1 89 ? -4.874 9.036 35.418 1.00 50.06 89 TYR A C 1
ATOM 723 O O . TYR A 1 89 ? -5.302 8.541 34.379 1.00 50.06 89 TYR A O 1
ATOM 731 N N . LYS A 1 90 ? -4.587 10.332 35.519 1.00 46.69 90 LYS A N 1
ATOM 732 C CA . LYS A 1 90 ? -4.392 11.192 34.380 1.00 46.69 90 LYS A CA 1
ATOM 733 C C . LYS A 1 90 ? -3.102 10.636 33.825 1.00 46.69 90 LYS A C 1
ATOM 735 O O . LYS A 1 90 ? -2.039 10.909 34.378 1.00 46.69 90 LYS A O 1
ATOM 740 N N . VAL A 1 91 ? -3.230 9.720 32.866 1.00 62.28 91 VAL A N 1
ATOM 741 C CA . VAL A 1 91 ? -2.090 9.103 32.201 1.00 62.28 91 VAL A CA 1
ATOM 742 C C . VAL A 1 91 ? -1.295 10.272 31.653 1.00 62.28 91 VAL A C 1
ATOM 744 O O . VAL A 1 91 ? -1.710 10.954 30.717 1.00 62.28 91 VAL A O 1
ATOM 747 N N . LYS A 1 92 ? -0.217 10.604 32.356 1.00 60.97 92 LYS A N 1
ATOM 748 C CA . LYS A 1 92 ? 0.630 11.730 32.019 1.00 60.97 92 LYS A CA 1
ATOM 749 C C . LYS A 1 92 ? 1.441 11.230 30.835 1.00 60.97 92 LYS A C 1
ATOM 751 O O . LYS A 1 92 ? 2.377 10.460 31.015 1.00 60.97 92 LYS A O 1
ATOM 756 N N . ALA A 1 93 ? 1.030 11.586 29.623 1.00 65.25 93 ALA A N 1
ATOM 757 C CA . ALA A 1 93 ? 1.833 11.325 28.440 1.00 65.25 93 ALA A CA 1
ATOM 758 C C . ALA A 1 93 ? 3.067 12.237 28.522 1.00 65.25 93 ALA A C 1
ATOM 760 O O . ALA A 1 93 ? 2.993 13.426 28.231 1.00 65.25 93 ALA A O 1
ATOM 761 N N . THR A 1 94 ? 4.176 11.711 29.045 1.00 65.25 94 THR A N 1
ATOM 762 C CA . THR A 1 94 ? 5.421 12.461 29.292 1.00 65.25 94 THR A CA 1
ATOM 763 C C . THR A 1 94 ? 6.529 12.125 28.301 1.00 65.25 94 THR A C 1
ATOM 765 O O . THR A 1 94 ? 7.692 12.417 28.569 1.00 65.25 94 THR A O 1
ATOM 768 N N . CYS A 1 95 ? 6.219 11.476 27.182 1.00 70.50 95 CYS A N 1
ATOM 769 C CA . CYS A 1 95 ? 7.239 11.102 26.211 1.00 70.50 95 CYS A CA 1
ATOM 770 C C . CYS A 1 95 ? 7.298 12.114 25.068 1.00 70.50 95 CYS A C 1
ATOM 772 O O . CYS A 1 95 ? 6.276 12.571 24.563 1.00 70.50 95 CYS A O 1
ATOM 774 N N . SER A 1 96 ? 8.522 12.454 24.659 1.00 85.44 96 SER A N 1
ATOM 775 C CA . SER A 1 96 ? 8.757 13.166 23.407 1.00 85.44 96 SER A CA 1
ATOM 776 C C . SER A 1 96 ? 8.240 12.321 22.241 1.00 85.44 96 SER A C 1
ATOM 778 O O . SER A 1 96 ? 8.446 11.104 22.220 1.00 85.44 96 SER A O 1
ATOM 780 N N . ILE A 1 97 ? 7.629 12.975 21.251 1.00 89.69 97 ILE A N 1
ATOM 781 C CA . ILE A 1 97 ? 7.109 12.346 20.026 1.00 89.69 97 ILE A CA 1
ATOM 782 C C . ILE A 1 97 ? 8.192 11.485 19.353 1.00 89.69 97 ILE A C 1
ATOM 784 O O . ILE A 1 97 ? 7.904 10.403 18.854 1.00 89.69 97 ILE A O 1
ATOM 788 N N . GLY A 1 98 ? 9.460 11.911 19.392 1.00 92.88 98 GLY A N 1
ATOM 789 C CA . GLY A 1 98 ? 10.567 11.143 18.813 1.00 92.88 98 GLY A CA 1
ATOM 790 C C . GLY A 1 98 ? 10.816 9.809 19.523 1.00 92.88 98 GLY A C 1
ATOM 791 O O . GLY A 1 98 ? 11.046 8.791 18.873 1.00 92.88 98 GLY A O 1
ATOM 792 N N . THR A 1 99 ? 10.719 9.794 20.853 1.00 89.56 99 THR A N 1
ATOM 793 C CA . THR A 1 99 ? 10.858 8.571 21.653 1.00 89.56 99 THR A CA 1
ATOM 794 C C . THR A 1 99 ? 9.703 7.614 21.370 1.00 89.56 99 THR A C 1
ATOM 796 O O . THR A 1 99 ? 9.922 6.420 21.180 1.00 89.56 99 THR A O 1
ATOM 799 N N . GLU A 1 100 ? 8.481 8.137 21.271 1.00 91.25 100 GLU A N 1
ATOM 800 C CA . GLU A 1 100 ? 7.295 7.348 20.938 1.00 91.25 100 GLU A CA 1
ATOM 801 C C . GLU A 1 100 ? 7.379 6.747 19.527 1.00 91.25 100 GLU A C 1
ATOM 803 O O . GLU A 1 100 ? 7.213 5.537 19.367 1.00 91.25 100 GLU A O 1
ATOM 808 N N . ILE A 1 101 ? 7.733 7.547 18.514 1.00 93.19 101 ILE A N 1
ATOM 809 C CA . ILE A 1 101 ? 7.920 7.069 17.136 1.00 93.19 101 ILE A CA 1
ATOM 810 C C . ILE A 1 101 ? 9.006 5.993 17.077 1.00 93.19 101 ILE A C 1
ATOM 812 O O . ILE A 1 101 ? 8.804 4.974 16.416 1.00 93.19 101 ILE A O 1
ATOM 816 N N . PHE A 1 102 ? 10.134 6.175 17.771 1.00 94.69 102 PHE A N 1
ATOM 817 C CA . PHE A 1 102 ? 11.226 5.199 17.780 1.00 94.69 102 PHE A CA 1
ATOM 818 C C . PHE A 1 102 ? 10.775 3.845 18.340 1.00 94.69 102 PHE A C 1
ATOM 820 O O . PHE A 1 102 ? 10.945 2.814 17.684 1.00 94.69 102 PHE A O 1
ATOM 827 N N . TYR A 1 103 ? 10.138 3.838 19.515 1.00 93.19 103 TYR A N 1
ATOM 828 C CA . TYR A 1 103 ? 9.685 2.595 20.140 1.00 93.19 103 TYR A CA 1
ATOM 829 C C . TYR A 1 103 ? 8.524 1.939 19.381 1.00 93.19 103 TYR A C 1
ATOM 831 O O . TYR A 1 103 ? 8.513 0.714 19.225 1.00 93.19 103 TYR A O 1
ATOM 839 N N . LEU A 1 104 ? 7.574 2.717 18.852 1.00 89.88 104 LEU A N 1
ATOM 840 C CA . LEU A 1 104 ? 6.499 2.189 18.006 1.00 89.88 104 LEU A CA 1
ATOM 841 C C . LEU A 1 104 ? 7.046 1.604 16.700 1.00 89.88 104 LEU A C 1
ATOM 843 O O . LEU A 1 104 ? 6.617 0.524 16.288 1.00 89.88 104 LEU A O 1
ATOM 847 N N . SER A 1 105 ? 8.034 2.253 16.083 1.00 91.12 105 SER A N 1
ATOM 848 C CA . SER A 1 105 ? 8.701 1.745 14.879 1.00 91.12 105 SER A CA 1
ATOM 849 C C . SER A 1 105 ? 9.460 0.457 15.178 1.00 91.12 105 SER A C 1
ATOM 851 O O . SER A 1 105 ? 9.299 -0.522 14.457 1.00 91.12 105 SER A O 1
ATOM 853 N N . GLN A 1 106 ? 10.207 0.396 16.286 1.00 94.50 106 GLN A N 1
ATOM 854 C CA . GLN A 1 106 ? 10.913 -0.814 16.713 1.00 94.50 106 GLN A CA 1
ATOM 855 C C . GLN A 1 106 ? 9.946 -1.978 16.967 1.00 94.50 106 GLN A C 1
ATOM 857 O O . GLN A 1 106 ? 10.208 -3.110 16.552 1.00 94.50 106 GLN A O 1
ATOM 862 N N . ARG A 1 107 ? 8.814 -1.713 17.629 1.00 90.31 107 ARG A N 1
ATOM 863 C CA . ARG A 1 107 ? 7.763 -2.711 17.859 1.00 90.31 107 ARG A CA 1
ATOM 864 C C . ARG A 1 107 ? 7.178 -3.207 16.541 1.00 90.31 107 ARG A C 1
ATOM 866 O O . ARG A 1 107 ? 7.041 -4.414 16.362 1.00 90.31 107 ARG A O 1
ATOM 873 N N . THR A 1 108 ? 6.861 -2.291 15.632 1.00 86.62 108 THR A N 1
ATOM 874 C CA . THR A 1 108 ? 6.265 -2.615 14.331 1.00 86.62 108 THR A CA 1
ATOM 875 C C . THR A 1 108 ? 7.244 -3.407 13.467 1.00 86.62 108 THR A C 1
ATOM 877 O O . THR A 1 108 ? 6.871 -4.424 12.893 1.00 86.62 108 THR A O 1
ATOM 880 N N . LEU A 1 109 ? 8.523 -3.027 13.460 1.00 87.44 109 LEU A N 1
ATOM 881 C CA . LEU A 1 109 ? 9.578 -3.741 12.745 1.00 87.44 109 LEU A CA 1
ATOM 882 C C . LEU A 1 109 ? 9.803 -5.145 13.320 1.00 87.44 109 LEU A C 1
ATOM 884 O O . LEU A 1 109 ? 9.926 -6.113 12.576 1.00 87.44 109 LEU A O 1
ATOM 888 N N . ARG A 1 110 ? 9.796 -5.290 14.650 1.00 87.81 110 ARG A N 1
ATOM 889 C CA . ARG A 1 110 ? 9.891 -6.604 15.301 1.00 87.81 110 ARG A CA 1
ATOM 890 C C . ARG A 1 110 ? 8.668 -7.477 15.002 1.00 87.81 110 ARG A C 1
ATOM 892 O O . ARG A 1 110 ? 8.825 -8.685 14.865 1.00 87.81 110 ARG A O 1
ATOM 899 N N . ASN A 1 111 ? 7.478 -6.887 14.886 1.00 84.56 111 ASN A N 1
ATOM 900 C CA . ASN A 1 111 ? 6.269 -7.591 14.454 1.00 84.56 111 ASN A CA 1
ATOM 901 C C . ASN A 1 111 ? 6.382 -8.055 12.992 1.00 84.56 111 ASN A C 1
ATOM 903 O O . ASN A 1 111 ? 6.142 -9.224 12.708 1.00 84.56 111 ASN A O 1
ATOM 907 N N . ALA A 1 112 ? 6.847 -7.181 12.094 1.00 82.44 112 ALA A N 1
ATOM 908 C CA . ALA A 1 112 ? 7.061 -7.502 10.682 1.00 82.44 112 ALA A CA 1
ATOM 909 C C . ALA A 1 112 ? 8.081 -8.636 10.488 1.00 82.44 112 ALA A C 1
ATOM 911 O O . ALA A 1 112 ? 7.858 -9.545 9.695 1.00 82.44 112 ALA A O 1
ATOM 912 N N . MET A 1 113 ? 9.167 -8.634 11.267 1.00 85.12 113 MET A N 1
ATOM 913 C CA . MET A 1 113 ? 10.181 -9.695 11.222 1.00 85.12 113 MET A CA 1
ATOM 914 C C . MET A 1 113 ? 9.691 -11.031 11.797 1.00 85.12 113 MET A C 1
ATOM 916 O O . MET A 1 113 ? 10.146 -12.085 11.362 1.00 85.12 113 MET A O 1
ATOM 920 N N . ARG A 1 114 ? 8.785 -11.011 12.783 1.00 89.38 114 ARG A N 1
ATOM 921 C CA . ARG A 1 114 ? 8.202 -12.229 13.377 1.00 89.38 114 ARG A CA 1
ATOM 922 C C . ARG A 1 114 ? 7.115 -12.852 12.504 1.00 89.38 114 ARG A C 1
ATOM 924 O O . ARG A 1 114 ? 6.942 -14.064 12.561 1.00 89.38 114 ARG A O 1
ATOM 931 N N . ASN A 1 115 ? 6.445 -12.048 11.678 1.00 82.19 115 ASN A N 1
ATOM 932 C CA . ASN A 1 115 ? 5.437 -12.489 10.716 1.00 82.19 115 ASN A CA 1
ATOM 933 C C . ASN A 1 115 ? 5.930 -12.286 9.269 1.00 82.19 115 ASN A C 1
ATOM 935 O O . ASN A 1 115 ? 5.379 -11.459 8.538 1.00 82.19 115 ASN A O 1
ATOM 939 N N . PRO A 1 116 ? 6.944 -13.047 8.810 1.00 82.31 116 PRO A N 1
ATOM 940 C CA . PRO A 1 116 ? 7.543 -12.843 7.494 1.00 82.31 116 PRO A CA 1
ATOM 941 C C . PRO A 1 116 ? 6.630 -13.269 6.342 1.00 82.31 116 PRO A C 1
ATOM 943 O O . PRO A 1 116 ? 6.937 -12.947 5.201 1.00 82.31 116 PRO A O 1
ATOM 946 N N . ALA A 1 117 ? 5.525 -13.978 6.602 1.00 85.19 117 ALA A N 1
ATOM 947 C CA . ALA A 1 117 ? 4.644 -14.519 5.565 1.00 85.19 117 ALA A CA 1
ATOM 948 C C . ALA A 1 117 ? 4.178 -13.446 4.567 1.00 85.19 117 ALA A C 1
ATOM 950 O O . ALA A 1 117 ? 4.194 -13.681 3.359 1.00 85.19 117 ALA A O 1
ATOM 951 N N . LEU A 1 118 ? 3.839 -12.247 5.055 1.00 79.69 118 LEU A N 1
ATOM 952 C CA . LEU A 1 118 ? 3.402 -11.154 4.191 1.00 79.69 118 LEU A CA 1
ATOM 953 C C . LEU A 1 118 ? 4.545 -10.631 3.309 1.00 79.69 118 LEU A C 1
ATOM 955 O O . LEU A 1 118 ? 4.403 -10.578 2.089 1.00 79.69 118 LEU A O 1
ATOM 959 N N . ALA A 1 119 ? 5.692 -10.304 3.906 1.00 83.12 119 ALA A N 1
ATOM 960 C CA . ALA A 1 119 ? 6.854 -9.803 3.172 1.00 83.12 119 ALA A CA 1
ATOM 961 C C . ALA A 1 119 ? 7.402 -10.843 2.178 1.00 83.12 119 ALA A C 1
ATOM 963 O O . ALA A 1 119 ? 7.730 -10.511 1.039 1.00 83.12 119 ALA A O 1
ATOM 964 N N . LEU A 1 120 ? 7.456 -12.111 2.589 1.00 87.31 120 LEU A N 1
ATOM 965 C CA . LEU A 1 120 ? 7.890 -13.229 1.758 1.00 87.31 120 LEU A CA 1
ATOM 966 C C . LEU A 1 120 ? 6.942 -13.462 0.579 1.00 87.31 120 LEU A C 1
ATOM 968 O O . LEU A 1 120 ? 7.409 -13.629 -0.540 1.00 87.31 120 LEU A O 1
ATOM 972 N N . SER A 1 121 ? 5.623 -13.423 0.792 1.00 86.50 121 SER A N 1
ATOM 973 C CA . SER A 1 121 ? 4.658 -13.586 -0.304 1.00 86.50 121 SER A CA 1
ATOM 974 C C . SER A 1 121 ? 4.792 -12.486 -1.362 1.00 86.50 121 SER A C 1
ATOM 976 O O . SER A 1 121 ? 4.826 -12.777 -2.554 1.00 86.50 121 SER A O 1
ATOM 978 N N . GLN A 1 122 ? 4.958 -11.231 -0.942 1.00 85.12 122 GLN A N 1
ATOM 979 C CA . GLN A 1 122 ? 5.087 -10.093 -1.855 1.00 85.12 122 GLN A CA 1
ATOM 980 C C . GLN A 1 122 ? 6.400 -10.110 -2.629 1.00 85.12 122 GLN A C 1
ATOM 982 O O . GLN A 1 122 ? 6.403 -9.937 -3.846 1.00 85.12 122 GLN A O 1
ATOM 987 N N . THR A 1 123 ? 7.515 -10.353 -1.939 1.00 86.94 123 THR A N 1
ATOM 988 C CA . THR A 1 123 ? 8.828 -10.479 -2.586 1.00 86.94 123 THR A CA 1
ATOM 989 C C . THR A 1 123 ? 8.871 -11.655 -3.556 1.00 86.94 123 THR A C 1
ATOM 991 O O . THR A 1 123 ? 9.394 -11.513 -4.658 1.00 86.94 123 THR A O 1
ATOM 994 N N . LEU A 1 124 ? 8.262 -12.790 -3.210 1.00 91.06 124 LEU A N 1
ATOM 995 C CA . LEU A 1 124 ? 8.174 -13.946 -4.097 1.00 91.06 124 LEU A CA 1
ATOM 996 C C . LEU A 1 124 ? 7.362 -13.630 -5.361 1.00 91.06 124 LEU A C 1
ATOM 998 O O . LEU A 1 124 ? 7.820 -13.923 -6.464 1.00 91.06 124 LEU A O 1
ATOM 1002 N N . VAL A 1 125 ? 6.199 -12.984 -5.224 1.00 90.06 125 VAL A N 1
ATOM 1003 C CA . VAL A 1 125 ? 5.382 -12.553 -6.373 1.00 90.06 125 VAL A CA 1
ATOM 1004 C C . VAL A 1 125 ? 6.140 -11.550 -7.248 1.00 90.06 125 VAL A C 1
ATOM 1006 O O . VAL A 1 125 ? 6.134 -11.693 -8.469 1.00 90.06 125 VAL A O 1
ATOM 1009 N N . SER A 1 126 ? 6.859 -10.594 -6.646 1.00 90.25 126 SER A N 1
ATOM 1010 C CA . SER A 1 126 ? 7.726 -9.649 -7.369 1.00 90.25 126 SER A CA 1
ATOM 1011 C C . SER A 1 126 ? 8.808 -10.360 -8.188 1.00 90.25 126 SER A C 1
ATOM 1013 O O . SER A 1 126 ? 9.023 -10.022 -9.350 1.00 90.25 126 SER A O 1
ATOM 1015 N N . ILE A 1 127 ? 9.478 -11.361 -7.606 1.00 92.69 127 ILE A N 1
ATOM 1016 C CA . ILE A 1 127 ? 10.535 -12.124 -8.283 1.00 92.69 127 ILE A CA 1
ATOM 1017 C C . ILE A 1 127 ? 9.961 -12.909 -9.464 1.00 92.69 127 ILE A C 1
ATOM 1019 O O . ILE A 1 127 ? 10.527 -12.867 -10.555 1.00 92.69 127 ILE A O 1
ATOM 1023 N N . ILE A 1 128 ? 8.828 -13.592 -9.273 1.00 92.88 128 ILE A N 1
ATOM 1024 C CA . ILE A 1 128 ? 8.176 -14.362 -10.342 1.00 92.88 128 ILE A CA 1
ATOM 1025 C C . ILE A 1 128 ? 7.746 -13.439 -11.485 1.00 92.88 128 ILE A C 1
ATOM 1027 O O . ILE A 1 128 ? 8.012 -13.740 -12.648 1.00 92.88 128 ILE A O 1
ATOM 1031 N N . LEU A 1 129 ? 7.120 -12.304 -11.166 1.00 90.88 129 LEU A N 1
ATOM 1032 C CA . LEU A 1 129 ? 6.673 -11.334 -12.162 1.00 90.88 129 LEU A CA 1
ATOM 1033 C C . LEU A 1 129 ? 7.862 -10.719 -12.918 1.00 90.88 129 LEU A C 1
ATOM 1035 O O . LEU A 1 129 ? 7.817 -10.605 -14.140 1.00 90.88 129 LEU A O 1
ATOM 1039 N N . GLY A 1 130 ? 8.952 -10.396 -12.216 1.00 92.06 130 GLY A N 1
ATOM 1040 C CA . GLY A 1 130 ? 10.190 -9.912 -12.828 1.00 92.06 130 GLY A CA 1
ATOM 1041 C C . GLY A 1 130 ? 10.833 -10.937 -13.764 1.00 92.06 130 GLY A C 1
ATOM 1042 O O . GLY A 1 130 ? 11.261 -10.581 -14.860 1.00 92.06 130 GLY A O 1
ATOM 1043 N N . LEU A 1 131 ? 10.843 -12.217 -13.379 1.00 93.88 131 LEU A N 1
ATOM 1044 C CA . LEU A 1 131 ? 11.347 -13.305 -14.219 1.00 93.88 131 LEU A CA 1
ATOM 1045 C C . LEU A 1 131 ? 10.479 -13.468 -15.475 1.00 93.88 131 LEU A C 1
ATOM 1047 O O . LEU A 1 131 ? 11.012 -13.564 -16.577 1.00 93.88 131 LEU A O 1
ATOM 1051 N N . LEU A 1 132 ? 9.152 -13.412 -15.332 1.00 93.62 132 LEU A N 1
ATOM 1052 C CA . LEU A 1 132 ? 8.218 -13.461 -16.459 1.00 93.62 132 LEU A CA 1
ATOM 1053 C C . LEU A 1 132 ? 8.457 -12.303 -17.436 1.00 93.62 132 LEU A C 1
ATOM 1055 O O . LEU A 1 132 ? 8.589 -12.542 -18.634 1.00 93.62 132 LEU A O 1
ATOM 1059 N N . VAL A 1 133 ? 8.573 -11.066 -16.941 1.00 92.94 133 VAL A N 1
ATOM 1060 C CA . VAL A 1 133 ? 8.885 -9.893 -17.780 1.00 92.94 133 VAL A CA 1
ATOM 1061 C C . VAL A 1 133 ? 10.250 -10.051 -18.460 1.00 92.94 133 VAL A C 1
ATOM 1063 O O . VAL A 1 133 ? 10.378 -9.756 -19.647 1.00 92.94 133 VAL A O 1
ATOM 1066 N N . GLY A 1 134 ? 11.253 -10.569 -17.746 1.00 92.56 134 GLY A N 1
ATOM 1067 C CA . GLY A 1 134 ? 12.581 -10.845 -18.298 1.00 92.56 134 GLY A CA 1
ATOM 1068 C C . GLY A 1 134 ? 12.574 -11.900 -19.408 1.00 92.56 134 GLY A C 1
ATOM 1069 O O . GLY A 1 134 ? 13.275 -11.741 -20.404 1.00 92.56 134 GLY A O 1
ATOM 1070 N N . LEU A 1 135 ? 11.753 -12.946 -19.278 1.00 93.44 135 LEU A N 1
ATOM 1071 C CA . LEU A 1 135 ? 11.548 -13.946 -20.331 1.00 93.44 135 LEU A CA 1
ATOM 1072 C C . LEU A 1 135 ? 10.766 -13.381 -21.521 1.00 93.44 135 LEU A C 1
ATOM 1074 O O . LEU A 1 135 ? 11.055 -13.730 -22.662 1.00 93.44 135 LEU A O 1
ATOM 1078 N N . LEU A 1 136 ? 9.794 -12.501 -21.271 1.00 93.06 136 LEU A N 1
ATOM 1079 C CA . LEU A 1 136 ? 8.975 -11.887 -22.318 1.00 93.06 136 LEU A CA 1
ATOM 1080 C C . LEU A 1 136 ? 9.808 -10.985 -23.237 1.00 93.06 136 LEU A C 1
ATOM 1082 O O . LEU A 1 136 ? 9.612 -10.991 -24.449 1.00 93.06 136 LEU A O 1
ATOM 1086 N N . PHE A 1 137 ? 10.760 -10.246 -22.665 1.00 91.25 137 PHE A N 1
ATOM 1087 C CA . PHE A 1 137 ? 11.698 -9.390 -23.396 1.00 91.25 137 PHE A CA 1
ATOM 1088 C C . PHE A 1 137 ? 13.091 -10.022 -23.530 1.00 91.25 137 PHE A C 1
ATOM 1090 O O . PHE A 1 137 ? 14.098 -9.312 -23.560 1.00 91.25 137 PHE A O 1
ATOM 1097 N N . TYR A 1 138 ? 13.162 -11.354 -23.599 1.00 90.50 138 TYR A N 1
ATOM 1098 C CA . TYR A 1 138 ? 14.426 -12.066 -23.755 1.00 90.50 138 TYR A CA 1
ATOM 1099 C C . TYR A 1 138 ? 15.123 -11.684 -25.073 1.00 90.50 138 TYR A C 1
ATOM 1101 O O . TYR A 1 138 ? 14.490 -11.616 -26.125 1.00 90.50 138 TYR A O 1
ATOM 1109 N N . ASP A 1 139 ? 16.435 -11.446 -25.003 1.00 86.19 139 ASP A N 1
ATOM 1110 C CA . ASP A 1 139 ? 17.306 -11.071 -26.129 1.00 86.19 139 ASP A CA 1
ATOM 1111 C C . ASP A 1 139 ? 16.883 -9.801 -26.907 1.00 86.19 139 ASP A C 1
ATOM 1113 O O . ASP A 1 139 ? 16.409 -9.815 -28.048 1.00 86.19 139 ASP A O 1
ATOM 1117 N N . LEU A 1 140 ? 17.101 -8.640 -26.281 1.00 83.75 140 LEU A N 1
ATOM 1118 C CA . LEU A 1 140 ? 16.818 -7.328 -26.871 1.00 83.75 140 LEU A CA 1
ATOM 1119 C C . LEU A 1 140 ? 17.822 -6.981 -27.988 1.00 83.75 140 LEU A C 1
ATOM 1121 O O . LEU A 1 140 ? 18.911 -6.456 -27.739 1.00 83.75 140 LEU A O 1
ATOM 1125 N N . LYS A 1 141 ? 17.431 -7.192 -29.248 1.00 79.56 141 LYS A N 1
ATOM 1126 C CA . LYS A 1 141 ? 18.240 -6.833 -30.430 1.00 79.56 141 LYS A CA 1
ATOM 1127 C C . LYS A 1 141 ? 18.564 -5.330 -30.492 1.00 79.56 141 LYS A C 1
ATOM 1129 O O . LYS A 1 141 ? 17.748 -4.482 -30.133 1.00 79.56 141 LYS A O 1
ATOM 1134 N N . LYS A 1 142 ? 19.754 -4.979 -31.000 1.00 71.44 142 LYS A N 1
ATOM 1135 C CA . LYS A 1 142 ? 20.257 -3.587 -31.141 1.00 71.44 142 LYS A CA 1
ATOM 1136 C C . LYS A 1 142 ? 19.818 -2.883 -32.440 1.00 71.44 142 LYS A C 1
ATOM 1138 O O . LYS A 1 142 ? 20.500 -2.000 -32.948 1.00 71.44 142 LYS A O 1
ATOM 1143 N N . THR A 1 143 ? 18.686 -3.284 -33.003 1.00 69.06 143 THR A N 1
ATOM 1144 C CA . THR A 1 143 ? 18.098 -2.687 -34.214 1.00 69.06 143 THR A CA 1
ATOM 1145 C C . THR A 1 143 ? 17.345 -1.396 -33.887 1.00 69.06 143 THR A C 1
ATOM 1147 O O . THR A 1 143 ? 16.615 -1.367 -32.898 1.00 69.06 143 THR A O 1
ATOM 1150 N N . THR A 1 144 ? 17.487 -0.352 -34.712 1.00 66.19 144 THR A N 1
ATOM 1151 C CA . THR A 1 144 ? 17.042 1.023 -34.399 1.00 66.19 144 THR A CA 1
ATOM 1152 C C . THR A 1 144 ? 15.560 1.160 -34.038 1.00 66.19 144 THR A C 1
ATOM 1154 O O . THR A 1 144 ? 15.252 1.790 -33.036 1.00 66.19 144 THR A O 1
ATOM 1157 N N . GLU A 1 145 ? 14.632 0.569 -34.796 1.00 69.69 145 GLU A N 1
ATOM 1158 C CA . GLU A 1 145 ? 13.191 0.734 -34.523 1.00 69.69 145 GLU A CA 1
ATOM 1159 C C . GLU A 1 145 ? 12.640 -0.291 -33.513 1.00 69.69 145 GLU A C 1
ATOM 1161 O O . GLU A 1 145 ? 12.255 0.107 -32.410 1.00 69.69 145 GLU A O 1
ATOM 1166 N N . PRO A 1 146 ? 12.650 -1.612 -33.790 1.00 77.69 146 PRO A N 1
ATOM 1167 C CA . PRO A 1 146 ? 12.034 -2.579 -32.878 1.00 77.69 146 PRO A CA 1
ATOM 1168 C C . PRO A 1 146 ? 12.841 -2.778 -31.586 1.00 77.69 146 PRO A C 1
ATOM 1170 O O . PRO A 1 146 ? 12.280 -3.118 -30.547 1.00 77.69 146 PRO A O 1
ATOM 1173 N N . GLY A 1 147 ? 14.157 -2.536 -31.616 1.00 79.69 147 GLY A N 1
ATOM 1174 C CA . GLY A 1 147 ? 15.020 -2.694 -30.444 1.00 79.69 147 GLY A CA 1
ATOM 1175 C C . GLY A 1 147 ? 14.791 -1.608 -29.395 1.00 79.69 147 GLY A C 1
ATOM 1176 O O . GLY A 1 147 ? 14.742 -1.908 -28.204 1.00 79.69 147 GLY A O 1
ATOM 1177 N N . VAL A 1 148 ? 14.597 -0.356 -29.822 1.00 80.81 148 VAL A N 1
ATOM 1178 C CA . VAL A 1 148 ? 14.298 0.762 -28.911 1.00 80.81 148 VAL A CA 1
ATOM 1179 C C . VAL A 1 148 ? 12.906 0.601 -28.301 1.00 80.81 148 VAL A C 1
ATOM 1181 O O . VAL A 1 148 ? 12.760 0.736 -27.086 1.00 80.81 148 VAL A O 1
ATOM 1184 N N . GLN A 1 149 ? 11.898 0.248 -29.105 1.00 83.19 149 GLN A N 1
ATOM 1185 C CA . GLN A 1 149 ? 10.530 0.061 -28.616 1.00 83.19 149 GLN A CA 1
ATOM 1186 C C . GLN A 1 149 ? 10.421 -1.103 -27.620 1.00 83.19 149 GLN A C 1
ATOM 1188 O O . GLN A 1 149 ? 9.796 -0.939 -26.572 1.00 83.19 149 GLN A O 1
ATOM 1193 N N . ASN A 1 150 ? 11.077 -2.239 -27.884 1.00 88.44 150 ASN A N 1
ATOM 1194 C CA . ASN A 1 150 ? 11.078 -3.377 -26.960 1.00 88.44 150 ASN A CA 1
ATOM 1195 C C . ASN A 1 150 ? 11.788 -3.051 -25.633 1.00 88.44 150 ASN A C 1
ATOM 1197 O O . ASN A 1 150 ? 11.308 -3.462 -24.581 1.00 88.44 150 ASN A O 1
ATOM 1201 N N . ARG A 1 151 ? 12.880 -2.269 -25.651 1.00 88.38 151 ARG A N 1
ATOM 1202 C CA . ARG A 1 151 ? 13.570 -1.814 -24.424 1.00 88.38 151 ARG A CA 1
ATOM 1203 C C . ARG A 1 151 ? 12.716 -0.851 -23.604 1.00 88.38 151 ARG A C 1
ATOM 1205 O O . ARG A 1 151 ? 12.598 -1.015 -22.394 1.00 88.38 151 ARG A O 1
ATOM 1212 N N . LEU A 1 152 ? 12.085 0.126 -24.259 1.00 87.19 152 LEU A N 1
ATOM 1213 C CA . LEU A 1 152 ? 11.162 1.050 -23.595 1.00 87.19 152 LEU A CA 1
ATOM 1214 C C . LEU A 1 152 ? 9.949 0.313 -23.011 1.00 87.19 152 LEU A C 1
ATOM 1216 O O . LEU A 1 152 ? 9.552 0.595 -21.881 1.00 87.19 152 LEU A O 1
ATOM 1220 N N . GLY A 1 153 ? 9.412 -0.669 -23.742 1.00 89.62 153 GLY A N 1
ATOM 1221 C CA . GLY A 1 153 ? 8.364 -1.563 -23.256 1.00 89.62 153 GLY A CA 1
ATOM 1222 C C . GLY A 1 153 ? 8.806 -2.359 -22.027 1.00 89.62 153 GLY A C 1
ATOM 1223 O O . GLY A 1 153 ? 8.092 -2.371 -21.028 1.00 89.62 153 GLY A O 1
ATOM 1224 N N . ALA A 1 154 ? 10.004 -2.949 -22.049 1.00 92.06 154 ALA A N 1
ATOM 1225 C CA . ALA A 1 154 ? 10.555 -3.684 -20.911 1.00 92.06 154 ALA A CA 1
ATOM 1226 C C . ALA A 1 154 ? 10.686 -2.798 -19.660 1.00 92.06 154 ALA A C 1
ATOM 1228 O O . ALA A 1 154 ? 10.200 -3.168 -18.593 1.00 92.06 154 ALA A O 1
ATOM 1229 N N . ILE A 1 155 ? 11.262 -1.597 -19.794 1.00 91.69 155 ILE A N 1
ATOM 1230 C CA . ILE A 1 155 ? 11.384 -0.624 -18.695 1.00 91.69 155 ILE A CA 1
ATOM 1231 C C . ILE A 1 155 ? 10.003 -0.264 -18.134 1.00 91.69 155 ILE A C 1
ATOM 1233 O O . ILE A 1 155 ? 9.806 -0.263 -16.919 1.00 91.69 155 ILE A O 1
ATOM 1237 N N . PHE A 1 156 ? 9.031 -0.004 -19.008 1.00 91.38 156 PHE A N 1
ATOM 1238 C CA . PHE A 1 156 ? 7.663 0.312 -18.613 1.00 91.38 156 PHE A CA 1
ATOM 1239 C C . PHE A 1 156 ? 7.010 -0.827 -17.814 1.00 91.38 156 PHE A C 1
ATOM 1241 O O . PHE A 1 156 ? 6.468 -0.588 -16.733 1.00 91.38 156 PHE A O 1
ATOM 1248 N N . PHE A 1 157 ? 7.116 -2.071 -18.292 1.00 92.06 157 PHE A N 1
ATOM 1249 C CA . PHE A 1 157 ? 6.573 -3.242 -17.601 1.00 92.06 157 PHE A CA 1
ATOM 1250 C C . PHE A 1 157 ? 7.274 -3.530 -16.269 1.00 92.06 157 PHE A C 1
ATOM 1252 O O . PHE A 1 157 ? 6.594 -3.912 -15.317 1.00 92.06 157 PHE A O 1
ATOM 1259 N N . ILE A 1 158 ? 8.588 -3.304 -16.159 1.00 92.19 158 ILE A N 1
ATOM 1260 C CA . ILE A 1 158 ? 9.333 -3.435 -14.894 1.00 92.19 158 ILE A CA 1
ATOM 1261 C C . ILE A 1 158 ? 8.809 -2.433 -13.856 1.00 92.19 158 ILE A C 1
ATOM 1263 O O . ILE A 1 158 ? 8.487 -2.820 -12.731 1.00 92.19 158 ILE A O 1
ATOM 1267 N N . VAL A 1 159 ? 8.667 -1.156 -14.230 1.00 92.12 159 VAL A N 1
ATOM 1268 C CA . VAL A 1 159 ? 8.192 -0.104 -13.312 1.00 92.12 159 VAL A CA 1
ATOM 1269 C C . VAL A 1 159 ? 6.753 -0.374 -12.856 1.00 92.12 159 VAL A C 1
ATOM 1271 O O . VAL A 1 159 ? 6.459 -0.265 -11.665 1.00 92.12 159 VAL A O 1
ATOM 1274 N N . ILE A 1 160 ? 5.863 -0.782 -13.767 1.00 90.12 160 ILE A N 1
ATOM 1275 C CA . ILE A 1 160 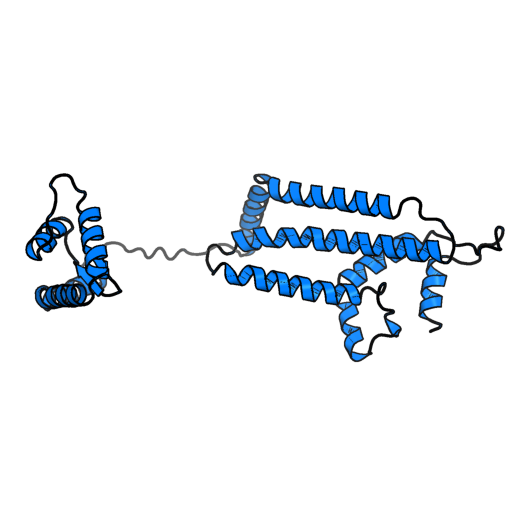? 4.475 -1.163 -13.437 1.00 90.12 160 ILE A CA 1
ATOM 1276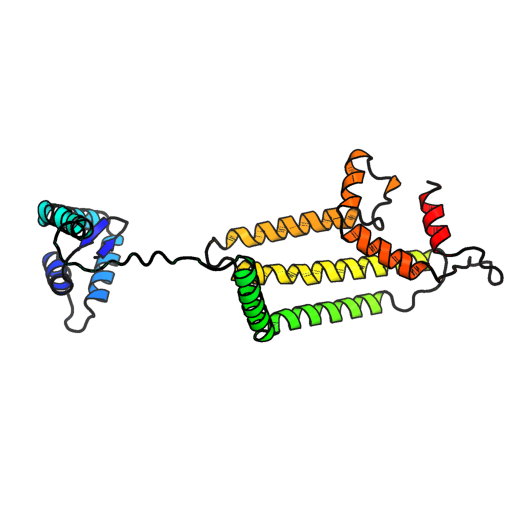 C C . ILE A 1 160 ? 4.452 -2.333 -12.468 1.00 90.12 160 ILE A C 1
ATOM 1278 O O . ILE A 1 160 ? 3.812 -2.252 -11.422 1.00 90.12 160 ILE A O 1
ATOM 1282 N N . SER A 1 161 ? 5.170 -3.400 -12.807 1.00 89.56 161 SER A N 1
ATOM 1283 C CA . SER A 1 161 ? 5.237 -4.623 -12.009 1.00 89.56 161 SER A CA 1
ATOM 1284 C C . SER A 1 161 ? 5.659 -4.323 -10.571 1.00 89.56 161 SER A C 1
ATOM 1286 O O . SER A 1 161 ? 5.033 -4.803 -9.625 1.00 89.56 161 SER A O 1
ATOM 1288 N N . GLN A 1 162 ? 6.647 -3.441 -10.394 1.00 89.00 162 GLN A N 1
ATOM 1289 C CA . GLN A 1 162 ? 7.114 -3.037 -9.072 1.00 89.00 162 GLN A CA 1
ATOM 1290 C C . GLN A 1 162 ? 6.087 -2.192 -8.302 1.00 89.00 162 GLN A C 1
ATOM 1292 O O . GLN A 1 162 ? 5.930 -2.358 -7.093 1.00 89.00 162 GLN A O 1
ATOM 1297 N N . ILE A 1 163 ? 5.377 -1.275 -8.966 1.00 88.06 163 ILE A N 1
ATOM 1298 C CA . ILE A 1 163 ? 4.379 -0.416 -8.309 1.00 88.06 163 ILE A CA 1
ATOM 1299 C C . ILE A 1 163 ? 3.163 -1.239 -7.872 1.00 88.06 163 ILE A C 1
ATOM 1301 O O . ILE A 1 163 ? 2.746 -1.142 -6.717 1.00 88.06 163 ILE A O 1
ATOM 1305 N N . PHE A 1 164 ? 2.632 -2.094 -8.748 1.00 84.44 164 PHE A N 1
ATOM 1306 C CA . PHE A 1 164 ? 1.478 -2.935 -8.423 1.00 84.44 164 PHE A CA 1
ATOM 1307 C C . PHE A 1 164 ? 1.805 -4.001 -7.372 1.00 84.44 164 PHE A C 1
ATOM 1309 O O . PHE A 1 164 ? 0.977 -4.248 -6.499 1.00 84.44 164 PHE A O 1
ATOM 1316 N N . SER A 1 165 ? 3.019 -4.566 -7.365 1.00 85.38 165 SER A N 1
ATOM 1317 C CA . SER A 1 165 ? 3.408 -5.510 -6.306 1.00 85.38 165 SER A CA 1
ATOM 1318 C C . SER A 1 165 ? 3.508 -4.862 -4.919 1.00 85.38 165 SER A C 1
ATOM 1320 O O . SER A 1 165 ? 3.355 -5.550 -3.911 1.00 85.38 165 SER A O 1
ATOM 1322 N N . ASN A 1 166 ? 3.756 -3.552 -4.840 1.00 82.44 166 ASN A N 1
ATOM 1323 C CA . ASN A 1 166 ? 3.757 -2.826 -3.569 1.00 82.44 166 ASN A CA 1
ATOM 1324 C C . ASN A 1 166 ? 2.340 -2.425 -3.120 1.00 82.44 166 ASN A C 1
ATOM 1326 O O . ASN A 1 166 ? 2.101 -2.268 -1.924 1.00 82.44 166 ASN A O 1
ATOM 1330 N N . LEU A 1 167 ? 1.377 -2.297 -4.042 1.00 83.44 167 LEU A N 1
ATOM 1331 C CA . LEU A 1 167 ? -0.016 -1.977 -3.701 1.00 83.44 167 LEU A CA 1
ATOM 1332 C C . LEU A 1 167 ? -0.686 -3.062 -2.865 1.00 83.44 167 LEU A C 1
ATOM 1334 O O . LEU A 1 167 ? -1.419 -2.749 -1.930 1.00 83.44 167 LEU A O 1
ATOM 1338 N N . THR A 1 168 ? -0.389 -4.330 -3.143 1.00 78.81 168 THR A N 1
ATOM 1339 C CA . THR A 1 168 ? -0.912 -5.466 -2.371 1.00 78.81 168 THR A CA 1
ATOM 1340 C C . THR A 1 168 ? -0.455 -5.459 -0.906 1.00 78.81 168 THR A C 1
ATOM 1342 O O . THR A 1 168 ? -1.054 -6.129 -0.069 1.00 78.81 168 THR A O 1
ATOM 1345 N N . ALA A 1 169 ? 0.568 -4.668 -0.556 1.00 77.19 169 ALA A N 1
ATOM 1346 C CA . ALA A 1 169 ? 1.000 -4.467 0.827 1.00 77.19 169 ALA A CA 1
ATOM 1347 C C . ALA A 1 169 ? 0.119 -3.514 1.633 1.00 77.19 169 ALA A C 1
ATOM 1349 O O . ALA A 1 169 ? 0.196 -3.509 2.861 1.00 77.19 169 ALA A O 1
ATOM 1350 N N . LEU A 1 170 ? -0.733 -2.729 0.972 1.00 77.00 170 LEU A N 1
ATOM 1351 C CA . LEU A 1 170 ? -1.616 -1.783 1.645 1.00 77.00 170 LEU A CA 1
ATOM 1352 C C . LEU A 1 170 ? -2.808 -2.475 2.314 1.00 77.00 170 LEU A C 1
ATOM 1354 O O . LEU A 1 170 ? -3.227 -2.031 3.378 1.00 77.00 170 LEU A O 1
ATOM 1358 N N . GLU A 1 171 ? -3.336 -3.570 1.758 1.00 75.75 171 GLU A N 1
ATOM 1359 C CA . GLU A 1 171 ? -4.531 -4.231 2.309 1.00 75.75 171 GLU A CA 1
ATOM 1360 C C . GLU A 1 171 ? -4.350 -4.737 3.751 1.00 75.75 171 GLU A C 1
ATOM 1362 O O . GLU A 1 171 ? -5.209 -4.449 4.589 1.00 75.75 171 GLU A O 1
ATOM 1367 N N . PRO A 1 172 ? -3.253 -5.436 4.107 1.00 75.88 172 PRO A N 1
ATOM 1368 C CA . PRO A 1 172 ? -3.044 -5.890 5.480 1.00 75.88 172 PRO A CA 1
ATOM 1369 C C . PRO A 1 172 ? -2.777 -4.725 6.431 1.00 75.88 172 PRO A C 1
ATOM 1371 O O . PRO A 1 172 ? -3.269 -4.738 7.554 1.00 75.88 172 PRO A O 1
ATOM 1374 N N . LEU A 1 173 ? -2.069 -3.685 5.967 1.00 72.25 173 LEU A N 1
ATOM 1375 C CA . LEU A 1 173 ? -1.843 -2.466 6.746 1.00 72.25 173 LEU A CA 1
ATOM 1376 C C . LEU A 1 173 ? -3.160 -1.752 7.060 1.00 72.25 173 LEU A C 1
ATOM 1378 O O . LEU A 1 173 ? -3.340 -1.272 8.176 1.00 72.25 173 LEU A O 1
ATOM 1382 N N . ILE A 1 174 ? -4.095 -1.702 6.109 1.00 72.62 174 ILE A N 1
ATOM 1383 C CA . ILE A 1 174 ? -5.431 -1.147 6.337 1.00 72.62 174 ILE A CA 1
ATOM 1384 C C . ILE A 1 174 ? -6.185 -2.021 7.345 1.00 72.62 174 ILE A C 1
ATOM 1386 O O . ILE A 1 174 ? -6.706 -1.492 8.319 1.00 72.62 174 ILE A O 1
ATOM 1390 N N . LYS A 1 175 ? -6.183 -3.350 7.194 1.00 67.81 175 LYS A N 1
ATOM 1391 C CA . LYS A 1 175 ? -6.862 -4.263 8.133 1.00 67.81 175 LYS A CA 1
ATOM 1392 C C . LYS A 1 175 ? -6.324 -4.169 9.565 1.00 67.81 175 LYS A C 1
ATOM 1394 O O . LYS A 1 175 ? -7.115 -4.104 10.500 1.00 67.81 175 LYS A O 1
ATOM 1399 N N . GLU A 1 176 ? -5.006 -4.089 9.752 1.00 68.44 176 GLU A N 1
ATOM 1400 C CA . GLU A 1 176 ? -4.392 -3.914 11.078 1.00 68.44 176 GLU A CA 1
ATOM 1401 C C . GLU A 1 176 ? -4.728 -2.552 11.711 1.00 68.44 176 GLU A C 1
ATOM 1403 O O . GLU A 1 176 ? -4.869 -2.444 12.930 1.00 68.44 176 GLU A O 1
ATOM 1408 N N . ARG A 1 177 ? -4.875 -1.499 10.895 1.00 69.81 177 ARG A N 1
ATOM 1409 C CA . ARG A 1 177 ? -5.206 -0.135 11.352 1.00 69.81 177 ARG A CA 1
ATOM 1410 C C . ARG A 1 177 ? -6.702 0.063 11.612 1.00 69.81 177 ARG A C 1
ATOM 1412 O O . ARG A 1 177 ? -7.067 0.956 12.370 1.00 69.81 177 ARG A O 1
ATOM 1419 N N . VAL A 1 178 ? -7.556 -0.752 10.994 1.00 54.72 178 VAL A N 1
ATOM 1420 C CA . VAL A 1 178 ? -9.021 -0.613 10.985 1.00 54.72 178 VAL A CA 1
ATOM 1421 C C . VAL A 1 178 ? -9.706 -1.404 12.107 1.00 54.72 178 VAL A C 1
ATOM 1423 O O . VAL A 1 178 ? -10.929 -1.496 12.150 1.00 54.72 178 VAL A O 1
ATOM 1426 N N . LEU A 1 179 ? -8.972 -1.833 13.136 1.00 56.53 179 LEU A N 1
ATOM 1427 C CA . LEU A 1 179 ? -9.580 -2.413 14.344 1.00 56.53 179 LEU A CA 1
ATOM 1428 C C . LEU A 1 179 ? -10.562 -1.458 15.082 1.00 56.53 179 LEU A C 1
ATOM 1430 O O . LEU A 1 179 ? -11.094 -1.825 16.124 1.00 56.53 179 LEU A O 1
ATOM 1434 N N . PHE A 1 180 ? -10.824 -0.249 14.553 1.00 51.56 180 PHE A N 1
ATOM 1435 C CA . PHE A 1 180 ? -11.768 0.724 15.101 1.00 51.56 180 PHE A CA 1
ATOM 1436 C C . PHE A 1 180 ? -12.834 1.307 14.134 1.00 51.56 180 PHE A C 1
ATOM 1438 O O . PHE A 1 180 ? -13.769 1.923 14.636 1.00 51.56 180 PHE A O 1
ATOM 1445 N N . ILE A 1 181 ? -12.783 1.162 12.791 1.00 55.53 181 ILE A N 1
ATOM 1446 C CA . ILE A 1 181 ? -13.781 1.813 11.889 1.00 55.53 181 ILE A CA 1
ATOM 1447 C C . ILE A 1 181 ? -14.104 0.999 10.621 1.00 55.53 181 ILE A C 1
ATOM 1449 O O . ILE A 1 181 ? -13.379 1.068 9.641 1.00 55.53 181 ILE A O 1
ATOM 1453 N N . HIS A 1 182 ? -15.259 0.327 10.624 1.00 53.00 182 HIS A N 1
ATOM 1454 C CA . HIS A 1 182 ? -16.051 -0.146 9.470 1.00 53.00 182 HIS A CA 1
ATOM 1455 C C . HIS A 1 182 ? -15.301 -0.662 8.215 1.00 53.00 182 HIS A C 1
ATOM 1457 O O . HIS A 1 182 ? -14.753 0.079 7.395 1.00 53.00 182 HIS A O 1
ATOM 1463 N N . GLU A 1 183 ? -15.439 -1.970 8.003 1.00 57.66 183 GLU A N 1
ATOM 1464 C CA . GLU A 1 183 ? -14.856 -2.797 6.939 1.00 57.66 183 GLU A CA 1
ATOM 1465 C C . GLU A 1 183 ? -15.084 -2.274 5.499 1.00 57.66 183 GLU A C 1
ATOM 1467 O O . GLU A 1 183 ? -14.224 -2.441 4.632 1.00 57.66 183 GLU A O 1
ATOM 1472 N N . HIS A 1 184 ? -16.171 -1.533 5.249 1.00 58.22 184 HIS A N 1
ATOM 1473 C CA . HIS A 1 184 ? -16.535 -1.009 3.923 1.00 58.22 184 HIS A CA 1
ATOM 1474 C C . HIS A 1 184 ? -15.676 0.158 3.402 1.00 58.22 184 HIS A C 1
ATOM 1476 O O . HIS A 1 184 ? -15.615 0.380 2.193 1.00 58.22 184 HIS A O 1
ATOM 1482 N N . THR A 1 185 ? -14.974 0.890 4.269 1.00 61.59 185 THR A N 1
ATOM 1483 C CA . THR A 1 185 ? -14.183 2.070 3.861 1.00 61.59 185 THR A CA 1
ATOM 1484 C C . THR A 1 185 ? -12.883 1.694 3.132 1.00 61.59 185 THR A C 1
ATOM 1486 O O . THR A 1 185 ? -12.331 2.488 2.371 1.00 61.59 185 THR A O 1
ATOM 1489 N N . SER A 1 186 ? -12.399 0.464 3.335 1.00 68.44 186 SER A N 1
ATOM 1490 C CA . SER A 1 186 ? -11.094 -0.003 2.851 1.00 68.44 186 SER A CA 1
ATOM 1491 C C . SER A 1 186 ? -11.052 -0.271 1.339 1.00 68.44 186 SER A C 1
ATOM 1493 O O . SER A 1 186 ? -10.121 0.165 0.660 1.00 68.44 186 SER A O 1
ATOM 1495 N N . ALA A 1 187 ? -12.079 -0.927 0.788 1.00 76.00 187 ALA A N 1
ATOM 1496 C CA . ALA A 1 187 ? -12.122 -1.307 -0.626 1.00 76.00 187 ALA A CA 1
ATOM 1497 C C . ALA A 1 187 ? -12.244 -0.090 -1.558 1.00 76.00 187 ALA A C 1
ATOM 1499 O O . ALA A 1 187 ? -11.568 -0.012 -2.582 1.00 76.00 187 ALA A O 1
ATOM 1500 N N . VAL A 1 188 ? -13.059 0.899 -1.178 1.00 82.75 188 VAL A N 1
ATOM 1501 C CA . VAL A 1 188 ? -13.235 2.136 -1.957 1.00 82.75 188 VAL A CA 1
ATOM 1502 C C . VAL A 1 188 ? -11.924 2.923 -2.033 1.00 82.75 188 VAL A C 1
ATOM 1504 O O . VAL A 1 188 ? -11.563 3.410 -3.103 1.00 82.75 188 VAL A O 1
ATOM 1507 N N . ALA A 1 189 ? -11.170 2.995 -0.932 1.00 81.25 189 ALA A N 1
ATOM 1508 C CA . ALA A 1 189 ? -9.868 3.656 -0.911 1.00 81.25 189 ALA A CA 1
ATOM 1509 C C . ALA A 1 189 ? -8.869 2.989 -1.872 1.00 81.25 189 ALA A C 1
ATOM 1511 O O . ALA A 1 189 ? -8.183 3.687 -2.617 1.00 81.25 189 ALA A O 1
ATOM 1512 N N . LEU A 1 190 ? -8.827 1.653 -1.914 1.00 83.06 190 LEU A N 1
ATOM 1513 C CA . LEU A 1 190 ? -7.957 0.912 -2.832 1.00 83.06 190 LEU A CA 1
ATOM 1514 C C . LEU A 1 190 ? -8.321 1.167 -4.303 1.00 83.06 190 LEU A C 1
ATOM 1516 O O . LEU A 1 190 ? -7.434 1.413 -5.118 1.00 83.06 190 LEU A O 1
ATOM 1520 N N . ILE A 1 191 ? -9.616 1.193 -4.634 1.00 86.88 191 ILE A N 1
ATOM 1521 C CA . ILE A 1 191 ? -10.090 1.516 -5.990 1.00 86.88 191 ILE A CA 1
ATOM 1522 C C . ILE A 1 191 ? -9.658 2.932 -6.392 1.00 86.88 191 ILE A C 1
ATOM 1524 O O . ILE A 1 191 ? -9.131 3.124 -7.486 1.00 86.88 191 ILE A O 1
ATOM 1528 N N . ILE A 1 192 ? -9.825 3.917 -5.504 1.00 88.50 192 ILE A N 1
ATOM 1529 C CA . ILE A 1 192 ? -9.400 5.302 -5.759 1.00 88.50 192 ILE A CA 1
ATOM 1530 C C . ILE A 1 192 ? -7.884 5.368 -5.989 1.00 88.50 192 ILE A C 1
ATOM 1532 O O . ILE A 1 192 ? -7.438 6.010 -6.939 1.00 88.50 192 ILE A O 1
ATOM 1536 N N . VAL A 1 193 ? -7.087 4.678 -5.168 1.00 87.75 193 VAL A N 1
ATOM 1537 C CA . VAL A 1 193 ? -5.623 4.634 -5.319 1.00 87.75 193 VAL A CA 1
ATOM 1538 C C . VAL A 1 193 ? -5.219 4.004 -6.656 1.00 87.75 193 VAL A C 1
ATOM 1540 O O . VAL A 1 193 ? -4.365 4.556 -7.348 1.00 87.75 193 VAL A O 1
ATOM 1543 N N . ILE A 1 194 ? -5.853 2.899 -7.063 1.00 88.62 194 ILE A N 1
ATOM 1544 C CA . ILE A 1 194 ? -5.590 2.256 -8.360 1.00 88.62 194 ILE A CA 1
ATOM 1545 C C . ILE A 1 194 ? -5.941 3.199 -9.515 1.00 88.62 194 ILE A C 1
ATOM 1547 O O . ILE A 1 194 ? -5.140 3.349 -10.436 1.00 88.62 194 ILE A O 1
ATOM 1551 N N . LEU A 1 195 ? -7.090 3.880 -9.461 1.00 91.19 195 LEU A N 1
ATOM 1552 C CA . LEU A 1 195 ? -7.490 4.843 -10.492 1.00 91.19 195 LEU A CA 1
ATOM 1553 C C . LEU A 1 195 ? -6.481 5.990 -10.621 1.00 91.19 195 LEU A C 1
ATOM 1555 O O . LEU A 1 195 ? -6.068 6.322 -11.732 1.00 91.19 195 LEU A O 1
ATOM 1559 N N . VAL A 1 196 ? -6.031 6.556 -9.497 1.00 89.75 196 VAL A N 1
ATOM 1560 C CA . VAL A 1 196 ? -4.994 7.598 -9.494 1.00 89.75 196 VAL A CA 1
ATOM 1561 C C . VAL A 1 196 ? -3.692 7.071 -10.103 1.00 89.75 196 VAL A C 1
ATOM 1563 O O . VAL A 1 196 ? -3.076 7.761 -10.914 1.00 89.75 196 VAL A O 1
ATOM 1566 N N . LEU A 1 197 ? -3.280 5.842 -9.781 1.00 89.06 197 LEU A N 1
ATOM 1567 C CA . LEU A 1 197 ? -2.054 5.254 -10.326 1.00 89.06 197 LEU A CA 1
ATOM 1568 C C . LEU A 1 197 ? -2.126 4.972 -11.827 1.00 89.06 197 LEU A C 1
ATOM 1570 O O . LEU A 1 197 ? -1.143 5.216 -12.527 1.00 89.06 197 LEU A O 1
ATOM 1574 N N . VAL A 1 198 ? -3.276 4.530 -12.338 1.00 89.31 198 VAL A N 1
ATOM 1575 C CA . VAL A 1 198 ? -3.491 4.353 -13.783 1.00 89.31 198 VAL A CA 1
ATOM 1576 C C . VAL A 1 198 ? -3.352 5.690 -14.511 1.00 89.31 198 VAL A C 1
ATOM 1578 O O . VAL A 1 198 ? -2.644 5.770 -15.515 1.00 89.31 198 VAL A O 1
ATOM 1581 N N . VAL A 1 199 ? -3.935 6.766 -13.972 1.00 88.94 199 VAL A N 1
ATOM 1582 C CA . VAL A 1 199 ? -3.767 8.116 -14.535 1.00 88.94 199 VAL A CA 1
ATOM 1583 C C . VAL A 1 199 ? -2.291 8.534 -14.513 1.00 88.94 199 VAL A C 1
ATOM 1585 O O . VAL A 1 199 ? -1.772 9.014 -15.519 1.00 88.94 199 VAL A O 1
ATOM 1588 N N . MET A 1 200 ? -1.570 8.291 -13.413 1.00 88.69 200 MET A N 1
ATOM 1589 C CA . MET A 1 200 ? -0.140 8.624 -13.307 1.00 88.69 200 MET A CA 1
ATOM 1590 C C . MET A 1 200 ? 0.747 7.830 -14.281 1.00 88.69 200 MET A C 1
ATOM 1592 O O . MET A 1 200 ? 1.754 8.365 -14.754 1.00 88.69 200 MET A O 1
ATOM 1596 N N . MET A 1 201 ? 0.374 6.589 -14.612 1.00 88.94 201 MET A N 1
ATOM 1597 C CA . MET A 1 201 ? 1.061 5.731 -15.588 1.00 88.94 201 MET A CA 1
ATOM 1598 C C . MET A 1 201 ? 0.908 6.238 -17.032 1.00 88.94 201 MET A C 1
ATOM 1600 O O . MET A 1 201 ? 1.854 6.139 -17.821 1.00 88.94 201 MET A O 1
ATOM 1604 N N . MET A 1 202 ? -0.237 6.835 -17.385 1.00 87.31 202 MET A N 1
ATOM 1605 C CA . MET A 1 202 ? -0.457 7.419 -18.719 1.00 87.31 202 MET A CA 1
ATOM 1606 C C . MET A 1 202 ? 0.521 8.568 -19.012 1.00 87.31 202 MET A C 1
ATOM 1608 O O . MET A 1 202 ? 1.041 8.674 -20.121 1.00 87.31 202 MET A O 1
ATOM 1612 N N . PHE A 1 203 ? 0.863 9.367 -17.996 1.00 86.00 203 PHE A N 1
ATOM 1613 C CA . PHE A 1 203 ? 1.815 10.482 -18.103 1.00 86.00 203 PHE A CA 1
ATOM 1614 C C . PHE A 1 203 ? 3.293 10.075 -17.948 1.00 86.00 203 PHE A C 1
ATOM 1616 O O . PHE A 1 203 ? 4.162 10.927 -17.755 1.00 86.00 203 PHE A O 1
ATOM 1623 N N . SER A 1 204 ? 3.620 8.783 -18.055 1.00 85.31 204 SER A N 1
ATOM 1624 C CA . SER A 1 204 ? 5.005 8.289 -17.968 1.00 85.31 204 SER A CA 1
ATOM 1625 C C . SER A 1 204 ? 5.918 8.783 -19.093 1.00 85.31 204 SER A C 1
ATOM 1627 O O . SER A 1 204 ? 7.134 8.911 -18.913 1.00 85.31 204 SER A O 1
ATOM 1629 N N . GLY A 1 205 ? 5.337 9.090 -20.255 1.00 79.44 205 GLY A N 1
ATOM 1630 C CA . GLY A 1 205 ? 6.075 9.448 -21.462 1.00 79.44 205 GLY A CA 1
ATOM 1631 C C . GLY A 1 205 ? 6.399 8.291 -22.404 1.00 79.44 205 GLY A C 1
ATOM 1632 O O . GLY A 1 205 ? 7.158 8.523 -23.348 1.00 79.44 205 GLY A O 1
ATOM 1633 N N . PHE A 1 206 ? 5.884 7.086 -22.116 1.00 83.19 206 PHE A N 1
ATOM 1634 C CA . PHE A 1 206 ? 5.925 5.916 -23.002 1.00 83.19 206 PHE A CA 1
ATOM 1635 C C . PHE A 1 206 ? 4.613 5.729 -23.782 1.00 83.19 206 PHE A C 1
ATOM 1637 O O . PHE A 1 206 ? 4.651 5.587 -24.997 1.00 83.19 206 PHE A O 1
ATOM 1644 N N . LEU A 1 207 ? 3.459 5.757 -23.098 1.00 82.75 207 LEU A N 1
ATOM 1645 C CA . LEU A 1 207 ? 2.138 5.593 -23.734 1.00 82.75 207 LEU A CA 1
ATOM 1646 C C . LEU A 1 207 ? 1.657 6.852 -24.462 1.00 82.75 207 LEU A C 1
ATOM 1648 O O . LEU A 1 207 ? 0.937 6.760 -25.451 1.00 82.75 207 LEU A O 1
ATOM 1652 N N . ILE A 1 208 ? 2.015 8.021 -23.933 1.00 83.31 208 ILE A N 1
ATOM 1653 C CA . ILE A 1 208 ? 1.622 9.323 -24.466 1.00 83.31 208 ILE A CA 1
ATOM 1654 C C . ILE A 1 208 ? 2.884 10.156 -24.644 1.00 83.31 208 ILE A C 1
ATOM 1656 O O . ILE A 1 208 ? 3.688 10.297 -23.715 1.00 83.31 208 ILE A O 1
ATOM 1660 N N . ASP A 1 209 ? 3.036 10.745 -25.824 1.00 78.38 209 ASP A N 1
ATOM 1661 C CA . ASP A 1 209 ? 4.084 11.720 -26.081 1.00 78.38 209 ASP A CA 1
ATOM 1662 C C . ASP A 1 209 ? 3.791 13.013 -25.309 1.00 78.38 209 ASP A C 1
ATOM 1664 O O . ASP A 1 209 ? 2.846 13.740 -25.604 1.00 78.38 209 ASP A O 1
ATOM 1668 N N . LEU A 1 210 ? 4.621 13.330 -24.313 1.00 73.94 210 LEU A N 1
ATOM 1669 C CA . LEU A 1 210 ? 4.430 14.482 -23.420 1.00 73.94 210 LEU A CA 1
ATOM 1670 C C . LEU A 1 210 ? 4.249 15.849 -24.110 1.00 73.94 210 LEU A C 1
ATOM 1672 O O . LEU A 1 210 ? 3.430 16.621 -23.615 1.00 73.94 210 LEU A O 1
ATOM 1676 N N . PRO A 1 211 ? 4.949 16.187 -25.215 1.00 76.44 211 PRO A N 1
ATOM 1677 C CA . PRO A 1 211 ? 4.717 17.466 -25.890 1.00 76.44 211 PRO A CA 1
ATOM 1678 C C . PRO A 1 211 ? 3.347 17.550 -26.583 1.00 76.44 211 PRO A C 1
ATOM 1680 O O . PRO A 1 211 ? 2.880 18.651 -26.853 1.00 76.44 211 PRO A O 1
ATOM 1683 N N . SER A 1 212 ? 2.679 16.416 -26.830 1.00 79.94 212 SER A N 1
ATOM 1684 C CA . SER A 1 212 ? 1.331 16.369 -27.419 1.00 79.94 212 SER A CA 1
ATOM 1685 C C . SER A 1 212 ? 0.200 16.529 -26.392 1.00 79.94 212 SER A C 1
ATOM 1687 O O . SER A 1 212 ? -0.965 16.669 -26.763 1.00 79.94 212 SER A O 1
ATOM 1689 N N . VAL A 1 213 ? 0.523 16.514 -25.094 1.00 84.06 213 VAL A N 1
ATOM 1690 C CA . VAL A 1 213 ? -0.456 16.661 -24.013 1.00 84.06 213 VAL A CA 1
ATOM 1691 C C . VAL A 1 213 ? -0.894 18.118 -23.901 1.00 84.06 213 VAL A C 1
ATOM 1693 O O . VAL A 1 213 ? -0.080 19.037 -23.977 1.00 84.06 213 VAL A O 1
ATOM 1696 N N . PHE A 1 214 ? -2.185 18.334 -23.640 1.00 84.62 214 PHE A N 1
ATOM 1697 C CA . PHE A 1 214 ? -2.725 19.659 -23.353 1.00 84.62 214 PHE A CA 1
ATOM 1698 C C . PHE A 1 214 ? -1.902 20.397 -22.290 1.00 84.62 214 PHE A C 1
ATOM 1700 O O . PHE A 1 214 ? -1.637 19.870 -21.207 1.00 84.62 214 PHE A O 1
ATOM 1707 N N . VAL A 1 215 ? -1.554 21.655 -22.578 1.00 84.06 215 VAL A N 1
ATOM 1708 C CA . VAL A 1 215 ? -0.694 22.490 -21.722 1.00 84.06 215 VAL A CA 1
ATOM 1709 C C . VAL A 1 215 ? -1.214 22.555 -20.279 1.00 84.06 215 VAL A C 1
ATOM 1711 O O . VAL A 1 215 ? -0.424 22.494 -19.340 1.00 84.06 215 VAL A O 1
ATOM 1714 N N . TRP A 1 216 ? -2.538 22.579 -20.083 1.00 85.94 216 TRP A N 1
ATOM 1715 C CA . TRP A 1 216 ? -3.148 22.624 -18.750 1.00 85.94 216 TRP A CA 1
ATOM 1716 C C . TRP A 1 216 ? -3.072 21.303 -17.963 1.00 85.94 216 TRP A C 1
ATOM 1718 O O . TRP A 1 216 ? -3.196 21.343 -16.745 1.00 85.94 216 TRP A O 1
ATOM 1728 N N . LEU A 1 217 ? -2.875 20.142 -18.605 1.00 85.06 217 LEU A N 1
ATOM 1729 C CA . LEU A 1 217 ? -2.654 18.846 -17.928 1.00 85.06 217 LEU A CA 1
ATOM 1730 C C . LEU A 1 217 ? -1.168 18.523 -17.754 1.00 85.06 217 LEU A C 1
ATOM 1732 O O . LEU A 1 217 ? -0.811 17.598 -17.026 1.00 85.06 217 LEU A O 1
ATOM 1736 N N . SER A 1 218 ? -0.293 19.304 -18.387 1.00 83.12 218 SER A N 1
ATOM 1737 C CA . SER A 1 218 ? 1.151 19.082 -18.401 1.00 83.12 218 SER A CA 1
ATOM 1738 C C . SER A 1 218 ? 1.774 19.088 -16.998 1.00 83.12 218 SER A C 1
ATOM 1740 O O . SER A 1 218 ? 2.792 18.442 -16.782 1.00 83.12 218 SER A O 1
ATOM 1742 N N . TRP A 1 219 ? 1.169 19.745 -16.001 1.00 86.88 219 TRP A N 1
ATOM 1743 C CA . TRP A 1 219 ? 1.712 19.770 -14.635 1.00 86.88 219 TRP A CA 1
ATOM 1744 C C . TRP A 1 219 ? 1.681 18.397 -13.932 1.00 86.88 219 TRP A C 1
ATOM 1746 O O . TRP A 1 219 ? 2.551 18.120 -13.107 1.00 86.88 219 TRP A O 1
ATOM 1756 N N . ILE A 1 220 ? 0.741 17.509 -14.287 1.00 85.75 220 ILE A N 1
ATOM 1757 C CA . ILE A 1 220 ? 0.565 16.186 -13.651 1.00 85.75 220 ILE A CA 1
ATOM 1758 C C . ILE A 1 220 ? 1.818 15.314 -13.821 1.00 85.75 220 ILE A C 1
ATOM 1760 O O . ILE A 1 220 ? 2.176 14.541 -12.929 1.00 85.75 220 ILE A O 1
ATOM 1764 N N . GLN A 1 221 ? 2.546 15.487 -14.928 1.00 83.88 221 GLN A N 1
ATOM 1765 C CA . GLN A 1 221 ? 3.778 14.742 -15.200 1.00 83.88 221 GLN A CA 1
ATOM 1766 C C . GLN A 1 221 ? 4.860 14.955 -14.125 1.00 83.88 221 GLN A C 1
ATOM 1768 O O . GLN A 1 221 ? 5.683 14.070 -13.913 1.00 83.88 221 GLN A O 1
ATOM 1773 N N . TRP A 1 222 ? 4.862 16.111 -13.449 1.00 86.19 222 TRP A N 1
ATOM 1774 C CA . TRP A 1 222 ? 5.868 16.470 -12.444 1.00 86.19 222 TRP A CA 1
ATOM 1775 C C . TRP A 1 222 ? 5.589 15.859 -11.073 1.00 86.19 222 TRP A C 1
ATOM 1777 O O . TRP A 1 222 ? 6.490 15.796 -10.242 1.00 86.19 222 TRP A O 1
ATOM 1787 N N . ILE A 1 223 ? 4.359 15.398 -10.846 1.00 88.25 223 ILE A N 1
ATOM 1788 C CA . ILE A 1 223 ? 3.938 14.716 -9.617 1.00 88.25 223 ILE A CA 1
ATOM 1789 C C . ILE A 1 223 ? 4.060 13.198 -9.779 1.00 88.25 223 ILE A C 1
ATOM 1791 O O . ILE A 1 223 ? 4.267 12.478 -8.804 1.00 88.25 223 ILE A O 1
ATOM 1795 N N . SER A 1 224 ? 3.957 12.699 -11.012 1.00 89.75 224 SER A N 1
ATOM 1796 C CA . SER A 1 224 ? 4.003 11.268 -11.296 1.00 89.75 224 SER A CA 1
ATOM 1797 C C . SER A 1 224 ? 5.363 10.658 -10.934 1.00 89.75 224 SER A C 1
ATOM 1799 O O . SER A 1 224 ? 6.354 10.826 -11.644 1.00 89.75 224 SER A O 1
ATOM 1801 N N . ALA A 1 225 ? 5.403 9.854 -9.867 1.00 86.50 225 ALA A N 1
ATOM 1802 C CA . ALA A 1 225 ? 6.573 9.038 -9.523 1.00 86.50 225 ALA A CA 1
ATOM 1803 C C . ALA A 1 225 ? 6.971 8.091 -10.673 1.00 86.50 225 ALA A C 1
ATOM 1805 O O . ALA A 1 225 ? 8.153 7.820 -10.892 1.00 86.50 225 ALA A O 1
ATOM 1806 N N . PHE A 1 226 ? 5.984 7.647 -11.458 1.00 89.50 226 PHE A N 1
ATOM 1807 C CA . PHE A 1 226 ? 6.184 6.781 -12.614 1.00 89.50 226 PHE A CA 1
ATOM 1808 C C . PHE A 1 226 ? 7.044 7.456 -13.695 1.00 89.50 226 PHE A C 1
ATOM 1810 O O . PHE A 1 226 ? 7.909 6.815 -14.300 1.00 89.50 226 PHE A O 1
ATOM 1817 N N . ARG A 1 227 ? 6.838 8.764 -13.917 1.00 87.94 227 ARG A N 1
ATOM 1818 C CA . ARG A 1 227 ? 7.605 9.571 -14.876 1.00 87.94 227 ARG A CA 1
ATOM 1819 C C . ARG A 1 227 ? 9.087 9.587 -14.523 1.00 87.94 227 ARG A C 1
ATOM 1821 O O . ARG A 1 227 ? 9.924 9.353 -15.394 1.00 87.94 227 ARG A O 1
ATOM 1828 N N . TYR A 1 228 ? 9.409 9.836 -13.256 1.00 90.31 228 TYR A N 1
ATOM 1829 C CA . TYR A 1 228 ? 10.794 9.862 -12.793 1.00 90.31 228 TYR A CA 1
ATOM 1830 C C . TYR A 1 228 ? 11.443 8.480 -12.870 1.00 90.31 228 TYR A C 1
ATOM 1832 O O . TYR A 1 228 ? 12.526 8.366 -13.439 1.00 90.31 228 TYR A O 1
ATOM 1840 N N . ALA A 1 229 ? 10.764 7.432 -12.393 1.00 91.56 229 ALA A N 1
ATOM 1841 C CA . ALA A 1 229 ? 11.286 6.066 -12.438 1.00 91.56 229 ALA A CA 1
ATOM 1842 C C . ALA A 1 229 ? 11.608 5.619 -13.875 1.00 91.56 229 ALA A C 1
ATOM 1844 O O . ALA A 1 229 ? 12.716 5.164 -14.158 1.00 91.56 229 ALA A O 1
ATOM 1845 N N . SER A 1 230 ? 10.671 5.831 -14.804 1.00 88.56 230 SER A N 1
ATOM 1846 C CA . SER A 1 230 ? 10.850 5.450 -16.211 1.00 88.56 230 SER A CA 1
ATOM 1847 C C . SER A 1 230 ? 11.942 6.272 -16.898 1.00 88.56 230 SER A C 1
ATOM 1849 O O . SER A 1 230 ? 12.719 5.725 -17.676 1.00 88.56 230 SER A O 1
ATOM 1851 N N . ASN A 1 231 ? 12.046 7.573 -16.598 1.00 87.31 231 ASN A N 1
ATOM 1852 C CA . ASN A 1 231 ? 13.099 8.431 -17.148 1.00 87.31 231 ASN A CA 1
ATOM 1853 C C . ASN A 1 231 ? 14.491 8.013 -16.690 1.00 87.31 231 ASN A C 1
ATOM 1855 O O . ASN A 1 231 ? 15.389 7.932 -17.521 1.00 87.31 231 ASN A O 1
ATOM 1859 N N . VAL A 1 232 ? 14.672 7.757 -15.392 1.00 90.19 232 VAL A N 1
ATOM 1860 C CA . VAL A 1 232 ? 15.973 7.365 -14.837 1.00 90.19 232 VAL A CA 1
ATOM 1861 C C . VAL A 1 232 ? 16.429 6.045 -15.448 1.00 90.19 232 VAL A C 1
ATOM 1863 O O . VAL A 1 232 ? 17.558 5.959 -15.919 1.00 90.19 232 VAL A O 1
ATOM 1866 N N . LEU A 1 233 ? 15.542 5.050 -15.528 1.00 90.31 233 LEU A N 1
ATOM 1867 C CA . LEU A 1 233 ? 15.860 3.761 -16.149 1.00 90.31 233 LEU A CA 1
ATOM 1868 C C . LEU A 1 233 ? 16.145 3.889 -17.647 1.00 90.31 233 LEU A C 1
ATOM 1870 O O . LEU A 1 233 ? 17.065 3.256 -18.147 1.00 90.31 233 LEU A O 1
ATOM 1874 N N . THR A 1 234 ? 15.403 4.745 -18.354 1.00 87.00 234 THR A N 1
ATOM 1875 C CA . THR A 1 234 ? 15.658 5.032 -19.773 1.00 87.00 234 THR A CA 1
ATOM 1876 C C . THR A 1 234 ? 17.030 5.684 -19.953 1.00 87.00 234 THR A C 1
ATOM 1878 O O . THR A 1 234 ? 17.804 5.257 -20.799 1.00 87.00 234 THR A O 1
ATOM 1881 N N . ILE A 1 235 ? 17.378 6.688 -19.148 1.00 85.19 235 ILE A N 1
ATOM 1882 C CA . ILE A 1 235 ? 18.705 7.317 -19.213 1.00 85.19 235 ILE A CA 1
ATOM 1883 C C . ILE A 1 235 ? 19.793 6.273 -18.937 1.00 85.19 235 ILE A C 1
ATOM 1885 O O . ILE A 1 235 ? 20.721 6.153 -19.730 1.00 85.19 235 ILE A O 1
ATOM 1889 N N . ASN A 1 236 ? 19.632 5.481 -17.874 1.00 89.56 236 ASN A N 1
ATOM 1890 C CA . ASN A 1 236 ? 20.592 4.455 -17.477 1.00 89.56 236 ASN A CA 1
ATOM 1891 C C . ASN A 1 236 ? 20.792 3.373 -18.552 1.00 89.56 236 ASN A C 1
ATOM 1893 O O . ASN A 1 236 ? 21.912 2.938 -18.780 1.00 89.56 236 ASN A O 1
ATOM 1897 N N . GLU A 1 237 ? 19.725 2.953 -19.232 1.00 87.06 237 GLU A N 1
ATOM 1898 C CA . GLU A 1 237 ? 19.793 1.922 -20.273 1.00 87.06 237 GLU A CA 1
ATOM 1899 C C . GLU A 1 237 ? 20.383 2.451 -21.589 1.00 87.06 237 GLU A C 1
ATOM 1901 O O . GLU A 1 237 ? 21.150 1.765 -22.261 1.00 87.06 237 GLU A O 1
ATOM 1906 N N . PHE A 1 238 ? 20.021 3.672 -21.994 1.00 83.88 238 PHE A N 1
ATOM 1907 C CA . PHE A 1 238 ? 20.352 4.196 -23.323 1.00 83.88 238 PHE A CA 1
ATOM 1908 C C . PHE A 1 238 ? 21.655 5.007 -23.384 1.00 83.88 238 PHE A C 1
ATOM 1910 O O . PHE A 1 238 ? 22.087 5.343 -24.490 1.00 83.88 238 PHE A O 1
ATOM 1917 N N . GLN A 1 239 ? 22.287 5.326 -22.249 1.00 77.38 239 GLN A N 1
ATOM 1918 C CA . GLN A 1 239 ? 23.516 6.127 -22.207 1.00 77.38 239 GLN A CA 1
ATOM 1919 C C . GLN A 1 239 ? 24.687 5.452 -22.944 1.00 77.38 239 GLN A C 1
ATOM 1921 O O . GLN A 1 239 ? 25.372 6.118 -23.722 1.00 77.38 239 GLN A O 1
ATOM 1926 N N . ASP A 1 240 ? 24.840 4.133 -22.795 1.00 75.62 240 ASP A N 1
ATOM 1927 C CA . ASP A 1 240 ? 25.980 3.373 -23.335 1.00 75.62 240 ASP A CA 1
ATOM 1928 C C . ASP A 1 240 ? 25.654 2.590 -24.622 1.00 75.62 240 ASP A C 1
ATOM 1930 O O . ASP A 1 240 ? 26.466 1.805 -25.120 1.00 75.62 240 ASP A O 1
ATOM 1934 N N . LEU A 1 241 ? 24.460 2.790 -25.193 1.00 74.00 241 LEU A N 1
ATOM 1935 C CA . LEU A 1 241 ? 24.005 2.059 -26.375 1.00 74.00 241 LEU A CA 1
ATOM 1936 C C . LEU A 1 241 ? 24.118 2.889 -27.659 1.00 74.00 241 LEU A C 1
ATOM 1938 O O . LEU A 1 241 ? 23.687 4.042 -27.749 1.00 74.00 241 LEU A O 1
ATOM 1942 N N . THR A 1 242 ? 24.634 2.246 -28.703 1.00 70.69 242 THR A N 1
ATOM 1943 C CA . THR A 1 242 ? 24.609 2.732 -30.084 1.00 70.69 242 THR A CA 1
ATOM 1944 C C . THR A 1 242 ? 23.674 1.854 -30.912 1.00 70.69 242 THR A C 1
ATOM 1946 O O . THR A 1 242 ? 23.695 0.626 -30.807 1.00 70.69 242 THR A O 1
ATOM 1949 N N . PHE A 1 243 ? 22.824 2.489 -31.722 1.00 71.00 243 PHE A N 1
ATOM 1950 C CA . PHE A 1 243 ? 21.923 1.803 -32.649 1.00 71.00 243 PHE A CA 1
ATOM 1951 C C . PHE A 1 243 ? 22.381 2.059 -34.080 1.00 71.00 243 PHE A C 1
ATOM 1953 O O . PHE A 1 243 ? 22.719 3.187 -34.449 1.00 71.00 243 PHE A O 1
ATOM 1960 N N . CYS A 1 244 ? 22.396 0.998 -34.878 1.00 66.69 244 CYS A N 1
ATOM 1961 C CA . CYS A 1 244 ? 22.849 1.029 -36.261 1.00 66.69 244 CYS A CA 1
ATOM 1962 C C . CYS A 1 244 ? 21.654 0.784 -37.185 1.00 66.69 244 CYS A C 1
ATOM 1964 O O . CYS A 1 244 ? 20.833 -0.102 -36.934 1.00 66.69 244 CYS A O 1
ATOM 1966 N N . TRP A 1 245 ? 21.554 1.573 -38.255 1.00 62.25 245 TRP A N 1
ATOM 1967 C CA . TRP A 1 245 ? 20.525 1.380 -39.276 1.00 62.25 245 TRP A CA 1
ATOM 1968 C C . TRP A 1 245 ? 20.742 0.049 -40.010 1.00 62.25 245 TRP A C 1
ATOM 1970 O O . TRP A 1 245 ? 21.893 -0.354 -40.188 1.00 62.25 245 TRP A O 1
ATOM 1980 N N . PRO A 1 246 ? 19.671 -0.603 -40.506 1.00 61.00 246 PRO A N 1
ATOM 1981 C CA . PRO A 1 246 ? 19.768 -1.896 -41.190 1.00 61.00 246 PRO A CA 1
ATOM 1982 C C . PRO A 1 246 ? 20.732 -1.906 -42.392 1.00 61.00 246 PRO A C 1
ATOM 1984 O O . PRO A 1 246 ? 21.226 -2.968 -42.750 1.00 61.00 246 PRO A O 1
ATOM 1987 N N . ASN A 1 247 ? 21.060 -0.736 -42.958 1.00 62.19 247 ASN A N 1
ATOM 1988 C CA . ASN A 1 247 ? 21.955 -0.582 -44.111 1.00 62.19 247 ASN A CA 1
ATOM 1989 C C . ASN A 1 247 ? 23.329 0.055 -43.795 1.00 62.19 247 ASN A C 1
ATOM 1991 O O . ASN A 1 247 ? 24.055 0.406 -44.723 1.00 62.19 247 ASN A O 1
ATOM 1995 N N . GLN A 1 248 ? 23.713 0.236 -42.524 1.00 59.84 248 GLN A N 1
ATOM 1996 C CA . GLN A 1 248 ? 25.032 0.775 -42.147 1.00 59.84 248 GLN A CA 1
ATOM 1997 C C . GLN A 1 248 ? 25.655 -0.037 -41.004 1.00 59.84 248 GLN A C 1
ATOM 1999 O O . GLN A 1 248 ? 25.335 0.169 -39.837 1.00 59.84 248 GLN A O 1
ATOM 2004 N N . THR A 1 249 ? 26.574 -0.948 -41.336 1.00 57.66 249 THR A N 1
ATOM 2005 C CA . THR A 1 249 ? 27.297 -1.790 -40.361 1.00 57.66 249 THR A CA 1
ATOM 2006 C C . THR A 1 249 ? 28.590 -1.158 -39.841 1.00 57.66 249 THR A C 1
ATOM 2008 O O . THR A 1 249 ? 29.057 -1.528 -38.770 1.00 57.66 249 THR A O 1
ATOM 2011 N N . ASN A 1 250 ? 29.175 -0.206 -40.581 1.00 54.44 250 ASN A N 1
ATOM 2012 C CA . ASN A 1 250 ? 30.548 0.266 -40.334 1.00 54.44 250 ASN A CA 1
ATOM 2013 C C . ASN A 1 250 ? 30.622 1.643 -39.653 1.00 54.44 250 ASN A C 1
ATOM 2015 O O . ASN A 1 250 ? 31.683 2.038 -39.179 1.00 54.44 250 ASN A O 1
ATOM 2019 N N . PHE A 1 251 ? 29.511 2.379 -39.600 1.00 54.62 251 PHE A N 1
ATOM 2020 C CA . PHE A 1 251 ? 29.433 3.689 -38.960 1.00 54.62 251 PHE A CA 1
ATOM 2021 C C . PHE A 1 251 ? 28.066 3.814 -38.290 1.00 54.62 251 PHE A C 1
ATOM 2023 O O . PHE A 1 251 ? 27.050 3.885 -38.977 1.00 54.62 251 PHE A O 1
ATOM 2030 N N . CYS A 1 252 ? 28.031 3.803 -36.957 1.00 57.81 252 CYS A N 1
ATOM 2031 C CA . CYS A 1 252 ? 26.805 4.002 -36.181 1.00 57.81 252 CYS A CA 1
ATOM 2032 C C . CYS A 1 252 ? 26.862 5.421 -35.594 1.00 57.81 252 CYS A C 1
ATOM 2034 O O . CYS A 1 252 ? 27.497 5.632 -34.562 1.00 57.81 252 CYS A O 1
ATOM 2036 N N . PRO A 1 253 ? 26.280 6.426 -36.276 1.00 52.94 253 PRO A N 1
ATOM 2037 C CA . PRO A 1 253 ? 26.632 7.832 -36.074 1.00 52.94 253 PRO A CA 1
ATOM 2038 C C . PRO A 1 253 ? 26.045 8.474 -34.809 1.00 52.94 253 PRO A C 1
ATOM 2040 O O . PRO A 1 253 ? 26.242 9.670 -34.605 1.00 52.94 253 PRO A O 1
ATOM 2043 N N . MET A 1 254 ? 25.280 7.760 -33.975 1.00 54.06 254 MET A N 1
ATOM 2044 C CA . MET A 1 254 ? 24.595 8.403 -32.850 1.00 54.06 254 MET A CA 1
ATOM 2045 C C . MET A 1 254 ? 24.342 7.475 -31.657 1.00 54.06 254 MET A C 1
ATOM 2047 O O . MET A 1 254 ? 23.870 6.349 -31.813 1.00 54.06 254 MET A O 1
ATOM 2051 N N . SER A 1 255 ? 24.596 8.005 -30.455 1.00 56.44 255 SER A N 1
ATOM 2052 C CA . SER A 1 255 ? 24.108 7.455 -29.185 1.00 56.44 255 SER A CA 1
ATOM 2053 C C . SER A 1 255 ? 22.576 7.396 -29.206 1.00 56.44 255 SER A C 1
ATOM 2055 O O . SER A 1 255 ? 21.913 8.354 -29.624 1.00 56.44 255 SER A O 1
ATOM 2057 N N . ALA A 1 256 ? 22.017 6.277 -28.749 1.00 58.06 256 ALA A N 1
ATOM 2058 C CA . ALA A 1 256 ? 20.578 6.031 -28.655 1.00 58.06 256 ALA A CA 1
ATOM 2059 C C . ALA A 1 256 ? 19.805 7.166 -27.971 1.00 58.06 256 ALA A C 1
ATOM 2061 O O . ALA A 1 256 ? 18.703 7.542 -28.374 1.00 58.06 256 ALA A O 1
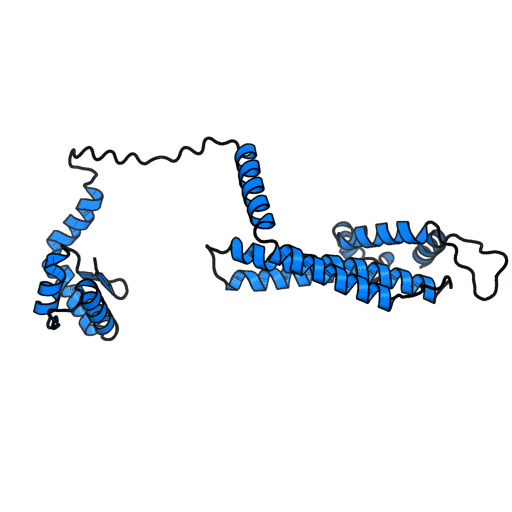ATOM 2062 N N . TYR A 1 257 ? 20.430 7.744 -26.948 1.00 56.50 257 TYR A N 1
ATOM 2063 C CA . TYR A 1 257 ? 19.906 8.839 -26.150 1.00 56.50 257 TYR A CA 1
ATOM 2064 C C . TYR A 1 257 ? 19.663 10.112 -26.980 1.00 56.50 257 TYR A C 1
ATOM 2066 O O . TYR A 1 257 ? 18.635 10.776 -26.838 1.00 56.50 257 TYR A O 1
ATOM 2074 N N . ILE A 1 258 ? 20.561 10.421 -27.922 1.00 55.09 258 ILE A N 1
ATOM 2075 C CA . ILE A 1 258 ? 20.451 11.598 -28.797 1.00 55.09 258 ILE A CA 1
ATOM 2076 C C . ILE A 1 258 ? 19.330 11.408 -29.830 1.00 55.09 258 ILE A C 1
ATOM 2078 O O . ILE A 1 258 ? 18.654 12.380 -30.168 1.00 55.09 258 ILE A O 1
ATOM 2082 N N . GLN A 1 259 ? 19.073 10.177 -30.288 1.00 57.34 259 GLN A N 1
ATOM 2083 C CA . GLN A 1 259 ? 17.941 9.878 -31.177 1.00 57.34 259 GLN A CA 1
ATOM 2084 C C . GLN A 1 259 ? 16.593 9.983 -30.449 1.00 57.34 259 GLN A C 1
ATOM 2086 O O . GLN A 1 259 ? 15.658 10.560 -31.003 1.00 57.34 259 GLN A O 1
ATOM 2091 N N . LEU A 1 260 ? 16.504 9.528 -29.192 1.00 58.50 260 LEU A N 1
ATOM 2092 C CA . LEU A 1 260 ? 15.312 9.708 -28.350 1.00 58.50 260 LEU A CA 1
ATOM 2093 C C . LEU A 1 260 ? 15.010 11.191 -28.080 1.00 58.50 260 LEU A C 1
ATOM 2095 O O . LEU A 1 260 ? 13.857 11.614 -28.164 1.00 58.50 260 LEU A O 1
ATOM 2099 N N . ILE A 1 261 ? 16.038 12.001 -27.808 1.00 56.28 261 ILE A N 1
ATOM 2100 C CA . ILE A 1 261 ? 15.881 13.449 -27.599 1.00 56.28 261 ILE A CA 1
ATOM 2101 C C . ILE A 1 261 ? 15.541 14.179 -28.904 1.00 56.28 261 ILE A C 1
ATOM 2103 O O . ILE A 1 261 ? 14.708 15.086 -28.887 1.00 56.28 261 ILE A O 1
ATOM 2107 N N . ARG A 1 262 ? 16.158 13.810 -30.037 1.00 50.44 262 ARG A N 1
ATOM 2108 C CA . ARG A 1 262 ? 15.849 14.420 -31.342 1.00 50.44 262 ARG A CA 1
ATOM 2109 C C . ARG A 1 262 ? 14.446 14.068 -31.820 1.00 50.44 262 ARG A C 1
ATOM 2111 O O . ARG A 1 262 ? 13.733 14.987 -32.197 1.00 50.44 262 ARG A O 1
ATOM 2118 N N . SER A 1 263 ? 14.024 12.806 -31.714 1.00 52.22 263 SER A N 1
ATOM 2119 C CA . SER A 1 263 ? 12.660 12.359 -32.041 1.00 52.22 263 SER A CA 1
ATOM 2120 C C . SER A 1 263 ? 11.591 13.174 -31.298 1.00 52.22 263 SER A C 1
ATOM 2122 O O . SER A 1 263 ? 10.621 13.619 -31.906 1.00 52.22 263 SER A O 1
ATOM 2124 N N . LYS A 1 264 ? 11.827 13.483 -30.012 1.00 52.97 264 LYS A N 1
ATOM 2125 C CA . LYS A 1 264 ? 10.935 14.323 -29.192 1.00 52.97 264 LYS A CA 1
ATOM 2126 C C . LYS A 1 264 ? 11.015 15.834 -29.469 1.00 52.97 264 LYS A C 1
ATOM 2128 O O . LYS A 1 264 ? 10.199 16.565 -28.922 1.00 52.97 264 LYS A O 1
ATOM 2133 N N . LYS A 1 265 ? 11.988 16.315 -30.256 1.00 43.66 265 LYS A N 1
ATOM 2134 C CA . LYS A 1 265 ? 12.158 17.739 -30.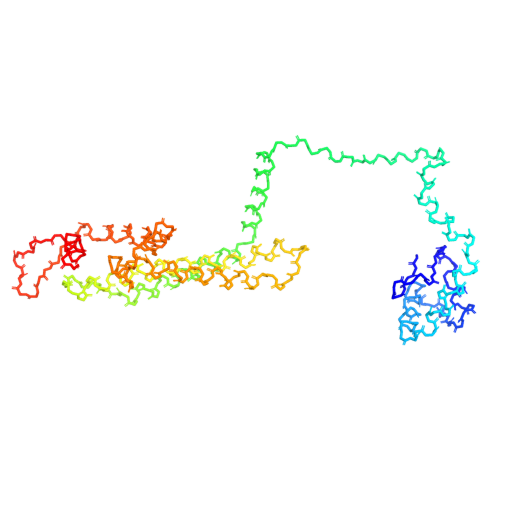625 1.00 43.66 265 LYS A CA 1
ATOM 2135 C C . LYS A 1 265 ? 11.729 18.072 -32.058 1.00 43.66 265 LYS A C 1
ATOM 2137 O O . LYS A 1 265 ? 11.581 19.248 -32.369 1.00 43.66 265 LYS A O 1
ATOM 2142 N N . THR A 1 266 ? 11.602 17.080 -32.939 1.00 38.44 266 THR A N 1
ATOM 2143 C CA . THR A 1 266 ? 11.237 17.265 -34.360 1.00 38.44 266 THR A CA 1
ATOM 2144 C C . THR A 1 266 ? 9.748 17.057 -34.662 1.00 38.44 266 THR A C 1
ATOM 2146 O O . THR A 1 266 ? 9.369 17.033 -35.830 1.00 38.44 266 THR A O 1
ATOM 2149 N N . LYS A 1 267 ? 8.909 16.917 -33.636 1.00 38.03 267 LYS A N 1
ATOM 2150 C CA . LYS A 1 267 ? 7.445 16.977 -33.709 1.00 38.03 267 LYS A CA 1
ATOM 2151 C C . LYS A 1 267 ? 6.954 18.019 -32.717 1.00 38.03 267 LYS A C 1
ATOM 2153 O O . LYS A 1 267 ? 5.937 18.663 -33.036 1.00 38.03 267 LYS A O 1
#

InterPro domains:
  IPR013525 ABC-2 type transporter, transmembrane domain [PF01061] (100-188)
  IPR050352 ATP-binding cassette subfamily G transporters [PTHR48041] (1-187)

pLDDT: mean 78.58, std 15.43, range [37.44, 94.69]